Protein AF-A0A920VFG6-F1 (afdb_monomer)

Solvent-accessible surface area (backbone atoms only — not comparable to full-atom values): 13556 Å² total; per-residue (Å²): 110,71,62,55,60,52,51,52,52,57,52,61,67,69,71,67,73,89,78,95,76,90,78,91,80,93,70,88,71,82,84,72,83,71,68,63,104,59,61,69,66,57,55,52,52,52,52,49,52,50,52,50,50,54,50,50,50,58,49,50,58,58,52,56,63,59,68,74,58,79,94,65,82,80,72,64,61,53,64,65,51,49,52,51,49,45,44,43,62,76,61,32,44,76,44,50,70,65,48,46,95,96,38,61,64,23,56,49,51,48,51,49,52,55,50,48,52,53,52,52,51,48,46,45,43,66,48,55,45,28,71,79,37,70,61,51,47,55,72,75,37,46,63,70,47,41,17,54,49,36,30,49,51,48,53,47,28,53,51,47,41,53,48,50,52,50,52,46,45,49,63,74,71,65,53,52,87,88,69,71,56,73,88,77,70,52,66,67,61,55,52,52,53,50,54,53,43,49,51,29,53,49,50,43,49,51,40,10,53,40,34,56,76,66,49,79,57,43,68,45,54,32,64,66,18,34,57,58,11,55,62,75,76,112

Sequence (234 aa):
MIKLGFVLNKQILKLLPGQLTSGEVGVEFGSSRRYGPFPLWVGVFVLLGLALAIFHYAFYVRLSDWSQGKEDARFDRPWERLWGALLISLGQQKVLQRVKYGDYAGIGHATIFWGFLTFMLSYVIFIFVASVNSGFPEWLLPETGVMVYSRYLDVLAAVLAVVLVWAFVRRWVLTPRRLSYDLTRHSDALIIVLLIMGLMISTILTHAFWVAEGGHGPEADVWIGKALGGCSQI

Nearest PDB structures (foldseek):
  4ntj-assembly1_A  TM=3.963E-01  e=6.995E+00  Homo sapiens
  4onr-assembly1_A  TM=3.066E-01  e=4.947E+00  Borreliella burgdorferi

pLDDT: mean 76.91, std 18.81, range [30.23, 96.5]

Mean predicted aligned error: 12.24 Å

Structure (mmCIF, N/CA/C/O backbone):
data_AF-A0A920VFG6-F1
#
_entry.id   AF-A0A920VFG6-F1
#
loop_
_atom_site.group_PDB
_atom_site.id
_atom_site.type_symbol
_atom_site.label_atom_id
_atom_site.label_alt_id
_atom_site.label_comp_id
_atom_site.label_asym_id
_atom_site.label_entity_id
_atom_site.label_seq_id
_atom_site.pdbx_PDB_ins_code
_atom_site.Cartn_x
_atom_site.Cartn_y
_atom_site.Cartn_z
_atom_site.occupancy
_atom_site.B_iso_or_equiv
_atom_site.auth_seq_id
_atom_site.auth_comp_id
_atom_site.auth_asym_id
_atom_site.auth_atom_id
_atom_site.pdbx_PDB_model_num
ATOM 1 N N . MET A 1 1 ? 7.535 1.503 -14.656 1.00 39.28 1 MET A N 1
ATOM 2 C CA . MET A 1 1 ? 7.097 2.764 -15.304 1.00 39.28 1 MET A CA 1
ATOM 3 C C . MET A 1 1 ? 8.038 3.954 -15.043 1.00 39.28 1 MET A C 1
ATOM 5 O O . MET A 1 1 ? 8.517 4.527 -16.009 1.00 39.28 1 MET A O 1
ATOM 9 N N . ILE A 1 2 ? 8.400 4.296 -13.794 1.00 34.78 2 ILE A N 1
ATOM 10 C CA . ILE A 1 2 ? 9.365 5.395 -13.514 1.00 34.78 2 ILE A CA 1
ATOM 11 C C . ILE A 1 2 ? 10.827 4.985 -13.793 1.00 34.78 2 ILE A C 1
ATOM 13 O O . ILE A 1 2 ? 11.568 5.758 -14.393 1.00 34.78 2 ILE A O 1
ATOM 17 N N . LYS A 1 3 ? 11.211 3.725 -13.521 1.00 33.38 3 LYS A N 1
ATOM 18 C CA . LYS A 1 3 ? 12.480 3.154 -14.020 1.00 33.38 3 LYS A CA 1
ATOM 19 C C . LYS A 1 3 ? 12.573 3.166 -15.554 1.00 33.38 3 LYS A C 1
ATOM 21 O O . LYS A 1 3 ? 13.637 3.451 -16.076 1.00 33.38 3 LYS A O 1
ATOM 26 N N . LEU A 1 4 ? 11.466 2.949 -16.271 1.00 39.31 4 LEU A N 1
ATOM 27 C CA . LEU A 1 4 ? 11.441 2.949 -17.741 1.00 39.31 4 LEU A CA 1
ATOM 28 C C . LEU A 1 4 ? 11.729 4.345 -18.315 1.00 39.31 4 LEU A C 1
ATOM 30 O O . LEU A 1 4 ? 12.567 4.491 -19.199 1.00 39.31 4 LEU A O 1
ATOM 34 N N . GLY A 1 5 ? 11.116 5.386 -17.739 1.00 35.16 5 GLY A N 1
ATOM 35 C CA . GLY A 1 5 ? 11.409 6.776 -18.104 1.00 35.16 5 GLY A CA 1
ATOM 36 C C . GLY A 1 5 ? 12.841 7.212 -17.763 1.00 35.16 5 GLY A C 1
ATOM 37 O O . GLY A 1 5 ? 13.427 8.016 -18.482 1.00 35.16 5 GLY A O 1
ATOM 38 N N . PHE A 1 6 ? 13.434 6.659 -16.700 1.00 38.56 6 PHE A N 1
ATOM 39 C CA . PHE A 1 6 ? 14.792 7.006 -16.270 1.00 38.56 6 PHE A CA 1
ATOM 40 C C . PHE A 1 6 ? 15.890 6.234 -17.029 1.00 38.56 6 PHE A C 1
ATOM 42 O O . PHE A 1 6 ? 16.942 6.794 -17.342 1.00 38.56 6 PHE A O 1
ATOM 49 N N . VAL A 1 7 ? 15.637 4.969 -17.384 1.00 39.25 7 VAL A N 1
ATOM 50 C CA . VAL A 1 7 ? 16.537 4.132 -18.197 1.00 39.25 7 VAL A CA 1
ATOM 51 C C . VAL A 1 7 ? 16.642 4.668 -19.629 1.00 39.25 7 VAL A C 1
ATOM 53 O O . VAL A 1 7 ? 17.758 4.773 -20.142 1.00 39.25 7 VAL A O 1
ATOM 56 N N . LEU A 1 8 ? 15.530 5.120 -20.227 1.00 39.00 8 LEU A N 1
ATOM 57 C CA . LEU A 1 8 ? 15.554 5.793 -21.534 1.00 39.00 8 LEU A CA 1
ATOM 58 C C . LEU A 1 8 ? 16.426 7.061 -21.518 1.00 39.00 8 LEU A C 1
ATOM 60 O O . LEU A 1 8 ? 17.185 7.298 -22.453 1.00 39.00 8 LEU A O 1
ATOM 64 N N . ASN A 1 9 ? 16.391 7.842 -20.433 1.00 34.03 9 ASN A N 1
ATOM 65 C CA . ASN A 1 9 ? 17.195 9.062 -20.314 1.00 34.03 9 ASN A CA 1
ATOM 66 C C . ASN A 1 9 ? 18.711 8.763 -20.237 1.00 34.03 9 ASN A C 1
ATOM 68 O O . ASN A 1 9 ? 19.518 9.425 -20.890 1.00 34.03 9 ASN A O 1
ATOM 72 N N . LYS A 1 10 ? 19.117 7.707 -19.513 1.00 40.06 10 LYS A N 1
ATOM 73 C CA . LYS A 1 10 ? 20.531 7.280 -19.450 1.00 40.06 10 LYS A CA 1
ATOM 74 C C . LYS A 1 10 ? 21.059 6.716 -20.775 1.00 40.06 10 LYS A C 1
ATOM 76 O O . LYS A 1 10 ? 22.248 6.875 -21.050 1.00 40.06 10 LYS A O 1
ATOM 81 N N . GLN A 1 11 ? 20.222 6.062 -21.584 1.00 42.09 11 GLN A N 1
ATOM 82 C CA . GLN A 1 11 ? 20.623 5.589 -22.916 1.00 42.09 11 GLN A CA 1
ATOM 83 C C . GLN A 1 11 ? 20.783 6.748 -23.907 1.00 42.09 11 GLN A C 1
ATOM 85 O O . GLN A 1 11 ? 21.774 6.780 -24.630 1.00 42.09 11 GLN A O 1
ATOM 90 N N . ILE A 1 12 ? 19.889 7.741 -23.874 1.00 38.12 12 ILE A N 1
ATOM 91 C CA . ILE A 1 12 ? 19.972 8.935 -24.732 1.00 38.12 12 ILE A CA 1
ATOM 92 C C . ILE A 1 12 ? 21.243 9.752 -24.437 1.00 38.12 12 ILE A C 1
ATOM 94 O O . ILE A 1 12 ? 21.915 10.187 -25.368 1.00 38.12 12 ILE A O 1
ATOM 98 N N . LEU A 1 13 ? 21.640 9.894 -23.165 1.00 37.03 13 LEU A N 1
ATOM 99 C CA . LEU A 1 13 ? 22.869 10.616 -22.800 1.00 37.03 13 LEU A CA 1
ATOM 100 C C . LEU A 1 13 ? 24.170 9.869 -23.161 1.00 37.03 13 LEU A C 1
ATOM 102 O O . LEU A 1 13 ? 25.202 10.506 -23.349 1.00 37.03 13 LEU A O 1
A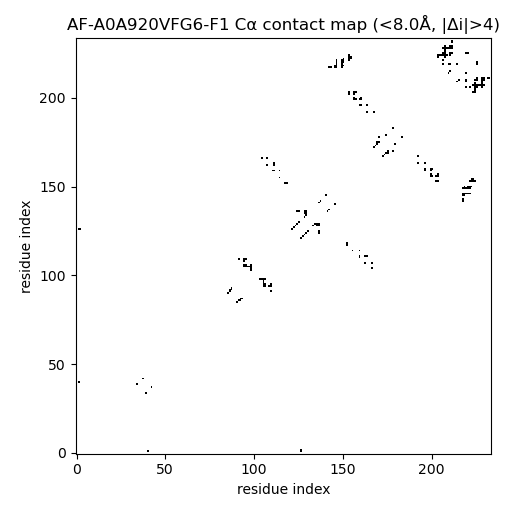TOM 106 N N . LYS A 1 14 ? 24.144 8.531 -23.259 1.00 40.16 14 LYS A N 1
ATOM 107 C CA . LYS A 1 14 ? 25.308 7.714 -23.661 1.00 40.16 14 LYS A CA 1
ATOM 108 C C . LYS A 1 14 ? 25.517 7.645 -25.178 1.00 40.16 14 LYS A C 1
ATOM 110 O O . LYS A 1 14 ? 26.605 7.274 -25.606 1.00 40.16 14 LYS A O 1
ATOM 115 N N . LEU A 1 15 ? 24.508 8.002 -25.974 1.00 41.03 15 LEU A N 1
ATOM 116 C CA . LEU A 1 15 ? 24.558 7.993 -27.443 1.00 41.03 15 LEU A CA 1
ATOM 117 C C . LEU A 1 15 ? 25.099 9.298 -28.050 1.00 41.03 15 LEU A C 1
ATOM 119 O O . LEU A 1 15 ? 25.090 9.453 -29.267 1.00 41.03 15 LEU A O 1
ATOM 123 N N . LEU A 1 16 ? 25.607 10.213 -27.220 1.00 44.53 16 LEU A N 1
ATOM 124 C CA . LEU A 1 16 ? 26.206 11.476 -27.653 1.00 44.53 16 LEU A CA 1
ATOM 125 C C . LEU A 1 16 ? 27.734 11.549 -27.413 1.00 44.53 16 LEU A C 1
ATOM 127 O O . LEU A 1 16 ? 28.204 12.497 -26.785 1.00 44.53 16 LEU A O 1
ATOM 131 N N . PRO A 1 17 ? 28.564 10.608 -27.915 1.00 35.88 17 PRO A N 1
ATOM 132 C CA . PRO A 1 17 ? 29.941 10.927 -28.259 1.00 35.88 17 PRO A CA 1
ATOM 133 C C . PRO A 1 17 ? 29.972 11.507 -29.682 1.00 35.88 17 PRO A C 1
ATOM 135 O O . PRO A 1 17 ? 29.407 10.947 -30.618 1.00 35.88 17 PRO A O 1
ATOM 138 N N . GLY A 1 18 ? 30.585 12.680 -29.820 1.00 46.34 18 GLY A N 1
ATOM 139 C CA . GLY A 1 18 ? 30.483 13.533 -31.000 1.00 46.34 18 GLY A CA 1
ATOM 140 C C . GLY A 1 18 ? 30.780 12.872 -32.348 1.00 46.34 18 GLY A C 1
ATOM 141 O O . GLY A 1 18 ? 31.780 12.182 -32.509 1.00 46.34 18 GLY A O 1
ATOM 142 N N . GLN A 1 19 ? 29.943 13.204 -33.331 1.00 30.23 19 GLN A N 1
ATOM 143 C CA . GLN A 1 19 ? 30.271 13.245 -34.756 1.00 30.23 19 GLN A CA 1
ATOM 144 C C . GLN A 1 19 ? 29.378 14.311 -35.412 1.00 30.23 19 GLN A C 1
ATOM 146 O O . GLN A 1 19 ? 28.246 14.042 -35.801 1.00 30.23 19 GLN A O 1
ATOM 151 N N . LEU A 1 20 ? 29.879 15.545 -35.508 1.00 45.00 20 LEU A N 1
ATOM 152 C CA . LEU A 1 20 ? 29.407 16.494 -36.514 1.00 45.00 20 LEU A CA 1
ATOM 153 C C . LEU A 1 20 ? 30.184 16.191 -37.795 1.00 45.00 20 LEU A C 1
ATOM 155 O O . LEU A 1 20 ? 31.319 16.637 -37.935 1.00 45.00 20 LEU A O 1
ATOM 159 N N . THR A 1 21 ? 29.585 15.448 -38.723 1.00 32.47 21 THR A N 1
ATOM 160 C CA . THR A 1 21 ? 29.968 15.534 -40.135 1.00 32.47 21 THR A CA 1
ATOM 161 C C . THR A 1 21 ? 28.712 15.650 -40.989 1.00 32.47 21 THR A C 1
ATOM 163 O O . THR A 1 21 ? 27.730 14.931 -40.830 1.00 32.47 21 THR A O 1
ATOM 166 N N . SER A 1 22 ? 28.734 16.677 -41.824 1.00 40.56 22 SER A N 1
ATOM 167 C CA . SER A 1 22 ? 27.732 17.083 -42.797 1.00 40.56 22 SER A CA 1
ATOM 168 C C . SER A 1 22 ? 27.669 16.109 -43.978 1.00 40.56 22 SER A C 1
ATOM 170 O O . SER A 1 22 ? 28.702 15.875 -44.601 1.00 40.56 22 SER A O 1
ATOM 172 N N . GLY A 1 23 ? 26.473 15.628 -44.337 1.00 32.12 23 GLY A N 1
ATOM 173 C CA . GLY A 1 23 ? 26.231 14.942 -45.613 1.00 32.12 23 GLY A CA 1
ATOM 174 C C . GLY A 1 23 ? 25.164 13.847 -45.547 1.00 32.12 23 GLY A C 1
ATOM 175 O O . GLY A 1 23 ? 25.455 12.737 -45.133 1.00 32.12 23 GLY A O 1
ATOM 176 N N . GLU A 1 24 ? 23.941 14.210 -45.943 1.00 41.66 24 GLU A N 1
ATOM 177 C CA . GLU A 1 24 ? 22.894 13.391 -46.585 1.00 41.66 24 GLU A CA 1
ATOM 178 C C . GLU A 1 24 ? 22.828 11.876 -46.293 1.00 41.66 24 GLU A C 1
ATOM 180 O O . GLU A 1 24 ? 23.593 11.118 -46.865 1.00 41.66 24 GLU A O 1
ATOM 185 N N . VAL A 1 25 ? 21.804 11.430 -45.547 1.00 34.16 25 VAL A N 1
ATOM 186 C CA . VAL A 1 25 ? 20.803 10.431 -45.995 1.00 34.16 25 VAL A CA 1
ATOM 187 C C . VAL A 1 25 ? 19.553 10.619 -45.131 1.00 34.16 25 VAL A C 1
ATOM 189 O O . VAL A 1 25 ? 19.578 10.430 -43.915 1.00 34.16 25 VAL A O 1
ATOM 192 N N . GLY A 1 26 ? 18.447 11.003 -45.766 1.00 40.06 26 GLY A N 1
ATOM 193 C CA . GLY A 1 26 ? 17.131 11.012 -45.146 1.00 40.06 26 GLY A CA 1
ATOM 194 C C . GLY A 1 26 ? 16.657 9.591 -44.855 1.00 40.06 26 GLY A C 1
ATOM 195 O O . GLY A 1 26 ? 16.446 8.800 -45.769 1.00 40.06 26 GLY A O 1
ATOM 196 N N . VAL A 1 27 ? 16.446 9.298 -43.576 1.00 34.59 27 VAL A N 1
ATOM 197 C CA . VAL A 1 27 ? 15.529 8.254 -43.121 1.00 34.59 27 VAL A CA 1
ATOM 198 C C . VAL A 1 27 ? 14.567 8.939 -42.163 1.00 34.59 27 VAL A C 1
ATOM 200 O O . VAL A 1 27 ? 14.963 9.404 -41.093 1.00 34.59 27 VAL A O 1
ATOM 203 N N . GLU A 1 28 ? 13.311 9.061 -42.590 1.00 40.16 28 GLU A N 1
ATOM 204 C CA . GLU A 1 28 ? 12.198 9.499 -41.756 1.00 40.16 28 GLU A CA 1
ATOM 205 C C . GLU A 1 28 ? 12.101 8.608 -40.511 1.00 40.16 28 GLU A C 1
ATOM 207 O O . GLU A 1 28 ? 11.523 7.523 -40.536 1.00 40.16 28 GLU A O 1
ATOM 212 N N . PHE A 1 29 ? 12.609 9.088 -39.380 1.00 36.44 29 PHE A N 1
ATOM 213 C CA . PHE A 1 29 ? 12.092 8.654 -38.093 1.00 36.44 29 PHE A CA 1
ATOM 214 C C . PHE A 1 29 ? 10.869 9.510 -37.805 1.00 36.44 29 PHE A C 1
ATOM 216 O O . PHE A 1 29 ? 10.996 10.654 -37.369 1.00 36.44 29 PHE A O 1
ATOM 223 N N . GLY A 1 30 ? 9.688 8.955 -38.089 1.00 33.31 30 GLY A N 1
ATOM 224 C CA . GLY A 1 30 ? 8.398 9.516 -37.703 1.00 33.31 30 GLY A CA 1
ATOM 225 C C . GLY A 1 30 ? 8.412 9.929 -36.231 1.00 33.31 30 GLY A C 1
ATOM 226 O O . GLY A 1 30 ? 8.218 9.124 -35.321 1.00 33.31 30 GLY A O 1
ATOM 227 N N . SER A 1 31 ? 8.653 11.215 -36.004 1.00 45.75 31 SER A N 1
ATOM 228 C CA . SER A 1 31 ? 8.773 11.878 -34.708 1.00 45.75 31 SER A CA 1
ATOM 229 C C . SER A 1 31 ? 7.397 12.255 -34.158 1.00 45.75 31 SER A C 1
ATOM 231 O O . SER A 1 31 ? 7.172 13.354 -33.652 1.00 45.75 31 SER A O 1
ATOM 233 N N . SER A 1 32 ? 6.433 11.340 -34.261 1.00 45.41 32 SER A N 1
ATOM 234 C CA . SER A 1 32 ? 5.036 11.597 -33.907 1.00 45.41 32 SER A CA 1
ATOM 235 C C . SER A 1 32 ? 4.505 10.727 -32.771 1.00 45.41 32 SER A C 1
ATOM 237 O O . SER A 1 32 ? 3.295 1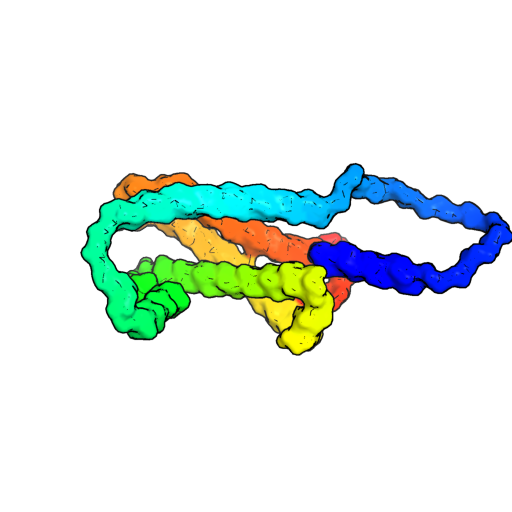0.6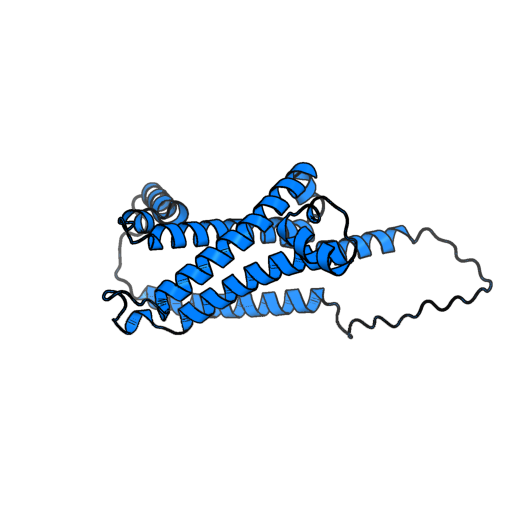14 -32.604 1.00 45.41 32 SER A O 1
ATOM 239 N N . ARG A 1 33 ? 5.365 10.242 -31.863 1.00 49.56 33 ARG A N 1
ATOM 240 C CA . ARG A 1 33 ? 4.924 10.067 -30.467 1.00 49.56 33 ARG A CA 1
ATOM 241 C C . ARG A 1 33 ? 5.026 11.411 -29.750 1.00 49.56 33 ARG A C 1
ATOM 243 O O . ARG A 1 33 ? 5.907 11.641 -28.926 1.00 49.56 33 ARG A O 1
ATOM 250 N N . ARG A 1 34 ? 4.106 12.321 -30.096 1.00 46.84 34 ARG A N 1
ATOM 251 C CA . ARG A 1 34 ? 3.820 13.503 -29.279 1.00 46.84 34 ARG A CA 1
ATOM 252 C C . ARG A 1 34 ? 3.215 13.014 -27.963 1.00 46.84 34 ARG A C 1
ATOM 254 O O . ARG A 1 34 ? 2.000 12.935 -27.818 1.00 46.84 34 ARG A O 1
ATOM 261 N N . TYR A 1 35 ? 4.064 12.691 -26.990 1.00 55.31 35 TYR A N 1
ATOM 262 C CA . TYR A 1 35 ? 3.700 12.961 -25.603 1.00 55.31 35 TYR A CA 1
ATOM 263 C C . TYR A 1 35 ? 3.277 14.441 -25.571 1.00 55.31 35 TYR A C 1
ATOM 265 O O . TYR A 1 35 ? 3.894 15.254 -26.261 1.00 55.31 35 TYR A O 1
ATOM 273 N N . GLY A 1 36 ? 2.166 14.779 -24.912 1.00 60.59 36 GLY A N 1
ATOM 274 C CA . GLY A 1 36 ? 1.647 16.152 -24.884 1.00 60.59 36 GLY A CA 1
ATOM 275 C C . GLY A 1 36 ? 2.695 17.183 -24.421 1.00 60.59 36 GLY A C 1
ATOM 276 O O . GLY A 1 36 ? 3.818 16.818 -24.080 1.00 60.59 36 GLY A O 1
ATOM 277 N N . PRO A 1 37 ? 2.352 18.480 -24.341 1.00 71.25 37 PRO A N 1
ATOM 278 C CA . PRO A 1 37 ? 3.319 19.533 -23.995 1.00 71.25 37 PRO A CA 1
ATOM 279 C C . PRO A 1 37 ? 4.038 19.318 -22.648 1.00 71.25 37 PRO A C 1
ATOM 281 O O . PRO A 1 37 ? 5.056 19.954 -22.394 1.00 71.25 37 PRO A O 1
ATOM 284 N N . PHE A 1 38 ? 3.540 18.411 -21.800 1.00 72.06 38 PHE A N 1
ATOM 285 C CA . PHE A 1 38 ? 4.124 18.068 -20.511 1.00 72.06 38 PHE A CA 1
ATOM 286 C C . PHE A 1 38 ? 4.563 16.597 -20.450 1.00 72.06 38 PHE A C 1
ATOM 288 O O . PHE A 1 38 ? 3.778 15.704 -20.783 1.00 72.06 38 PHE A O 1
ATOM 295 N N . PRO A 1 39 ? 5.782 16.313 -19.955 1.00 81.88 39 PRO A N 1
ATOM 296 C CA . PRO A 1 39 ? 6.203 14.951 -19.658 1.00 81.88 39 PRO A CA 1
ATOM 297 C C . PRO A 1 39 ? 5.300 14.287 -18.606 1.00 81.88 39 PRO A C 1
ATOM 299 O O . PRO A 1 39 ? 4.973 14.896 -17.588 1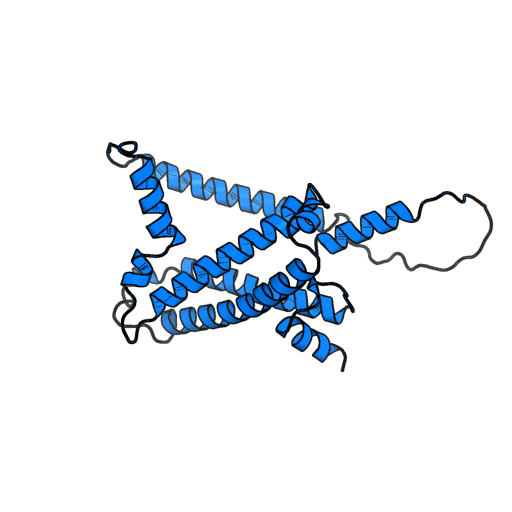.00 81.88 39 PRO A O 1
ATOM 302 N N . LEU A 1 40 ? 4.958 13.007 -18.795 1.00 78.38 40 LEU A N 1
ATOM 303 C CA . LEU A 1 40 ? 4.081 12.247 -17.885 1.00 78.38 40 LEU A CA 1
ATOM 304 C C . LEU A 1 40 ? 4.543 12.270 -16.418 1.00 78.38 40 LEU A C 1
ATOM 306 O O . LEU A 1 40 ? 3.717 12.322 -15.510 1.00 78.38 40 LEU A O 1
ATOM 310 N N . TRP A 1 41 ? 5.857 12.267 -16.176 1.00 77.56 41 TRP A N 1
ATOM 311 C CA . TRP A 1 41 ? 6.414 12.310 -14.823 1.00 77.56 41 TRP A CA 1
ATOM 312 C C . TRP A 1 41 ? 6.052 13.605 -14.082 1.00 77.56 41 TRP A C 1
ATOM 314 O O . TRP A 1 41 ? 5.767 13.552 -12.889 1.00 77.56 41 TRP A O 1
ATOM 324 N N . VAL A 1 42 ? 5.972 14.743 -14.785 1.00 83.69 42 VAL A N 1
ATOM 325 C CA . VAL A 1 42 ? 5.548 16.026 -14.198 1.00 83.69 42 VAL A CA 1
ATOM 326 C C . VAL A 1 42 ? 4.110 15.916 -13.700 1.00 83.69 42 VAL A C 1
ATOM 328 O O . VAL A 1 42 ? 3.828 16.270 -12.558 1.00 83.69 42 VAL A O 1
ATOM 331 N N . GLY A 1 43 ? 3.217 15.350 -14.518 1.00 86.88 43 GLY A N 1
ATOM 332 C CA . GLY A 1 43 ? 1.824 15.118 -14.131 1.00 86.88 43 GLY A CA 1
ATOM 333 C C . GLY A 1 43 ? 1.698 14.237 -12.885 1.00 86.88 43 GLY A C 1
ATOM 334 O O . GLY A 1 43 ? 0.938 14.569 -11.977 1.00 86.88 43 GLY A O 1
ATOM 335 N N . VAL A 1 44 ? 2.489 13.162 -12.796 1.00 84.81 44 VAL A N 1
ATOM 336 C CA . VAL A 1 44 ? 2.500 12.257 -11.632 1.00 84.81 44 VAL A CA 1
ATOM 337 C C . VAL A 1 44 ? 2.908 12.989 -10.353 1.00 84.81 44 VAL A C 1
ATOM 339 O O . VAL A 1 44 ? 2.214 12.868 -9.344 1.00 84.81 44 VAL A O 1
ATOM 342 N N . PHE A 1 45 ? 3.993 13.768 -10.373 1.00 85.81 45 PHE A N 1
ATOM 343 C CA . PHE A 1 45 ? 4.448 14.480 -9.173 1.00 85.81 45 PHE A CA 1
ATOM 344 C C . PHE A 1 45 ? 3.516 15.626 -8.771 1.00 85.81 45 PHE A C 1
ATOM 346 O O . PHE A 1 45 ? 3.305 15.833 -7.577 1.00 85.81 45 PHE A O 1
ATOM 353 N N . VAL A 1 46 ? 2.913 16.329 -9.734 1.00 91.25 46 VAL A N 1
ATOM 354 C CA . VAL A 1 46 ? 1.909 17.368 -9.450 1.00 91.25 46 VAL A CA 1
ATOM 355 C C . VAL A 1 46 ? 0.671 16.758 -8.792 1.00 91.25 46 VAL A C 1
ATOM 357 O O . VAL A 1 46 ? 0.233 17.241 -7.748 1.00 91.25 46 VAL A O 1
ATOM 360 N N . LEU A 1 47 ? 0.136 15.668 -9.351 1.00 90.62 47 LEU A N 1
ATOM 361 C CA . LEU A 1 47 ? -1.018 14.968 -8.778 1.00 90.62 47 LEU A CA 1
ATOM 362 C C . LEU A 1 47 ? -0.705 14.389 -7.397 1.00 90.62 47 LEU A C 1
ATOM 364 O O . LEU A 1 47 ? -1.528 14.504 -6.490 1.00 90.62 47 LEU A O 1
ATOM 368 N N . LEU A 1 48 ? 0.487 13.815 -7.215 1.00 89.50 48 LEU A N 1
ATOM 369 C CA . LEU A 1 48 ? 0.944 13.336 -5.914 1.00 89.50 48 LEU A CA 1
ATOM 370 C C . LEU A 1 48 ? 1.026 14.482 -4.898 1.00 89.50 48 LEU A C 1
ATOM 372 O O . LEU A 1 48 ? 0.525 14.339 -3.786 1.00 89.50 48 LEU A O 1
ATOM 376 N N . GLY A 1 49 ? 1.622 15.615 -5.275 1.00 93.19 49 GLY A N 1
ATOM 377 C CA . GLY A 1 49 ? 1.721 16.795 -4.417 1.00 93.19 49 GLY A CA 1
ATOM 378 C C . GLY A 1 49 ? 0.348 17.320 -4.000 1.00 93.19 49 GLY A C 1
ATOM 379 O O . GLY A 1 49 ? 0.125 17.581 -2.819 1.00 93.19 49 GLY A O 1
ATOM 380 N N . LEU A 1 50 ? -0.599 17.390 -4.940 1.00 95.69 50 LEU A N 1
ATOM 381 C CA . LEU A 1 50 ? -1.980 17.780 -4.659 1.00 95.69 50 LEU A CA 1
ATOM 382 C C . LEU A 1 50 ? -2.675 16.787 -3.717 1.00 95.69 50 LEU A C 1
ATOM 384 O O . LEU A 1 50 ? -3.286 17.200 -2.732 1.00 95.69 50 LEU A O 1
ATOM 388 N N . ALA A 1 51 ? -2.557 15.483 -3.981 1.00 92.25 51 ALA A N 1
ATOM 389 C CA . ALA A 1 51 ? -3.141 14.444 -3.137 1.00 92.25 51 ALA A CA 1
ATOM 390 C C . ALA A 1 51 ? -2.570 14.487 -1.710 1.00 92.25 51 ALA A C 1
ATOM 392 O O . ALA A 1 51 ? -3.325 14.409 -0.740 1.00 92.25 51 ALA A O 1
ATOM 393 N N . LEU A 1 52 ? -1.253 14.677 -1.574 1.00 93.50 52 LEU A N 1
ATOM 394 C CA . LEU A 1 52 ? -0.596 14.843 -0.281 1.00 93.50 52 LEU A CA 1
ATOM 395 C C . LEU A 1 52 ? -1.054 16.120 0.423 1.00 93.50 52 LEU A C 1
ATOM 397 O O . LEU A 1 52 ? -1.309 16.061 1.621 1.00 93.50 52 LEU A O 1
ATOM 401 N N . ALA A 1 53 ? -1.202 17.243 -0.281 1.00 95.19 53 ALA A N 1
ATOM 402 C CA . ALA A 1 53 ? -1.684 18.491 0.308 1.00 95.19 53 ALA A CA 1
ATOM 403 C C . ALA A 1 53 ? -3.118 18.352 0.846 1.00 95.19 53 ALA A C 1
ATOM 405 O O . ALA A 1 53 ? -3.386 18.730 1.987 1.00 95.19 53 ALA A O 1
ATOM 406 N N . ILE A 1 54 ? -4.018 17.741 0.067 1.00 94.56 54 ILE A N 1
ATOM 407 C CA . ILE A 1 54 ? -5.400 17.461 0.489 1.00 94.56 54 ILE A CA 1
ATOM 408 C C . ILE A 1 54 ? -5.409 16.523 1.701 1.00 94.56 54 ILE A C 1
ATOM 410 O O . ILE A 1 54 ? -6.101 16.794 2.683 1.00 94.56 54 ILE A O 1
ATOM 414 N N . PHE A 1 55 ? -4.617 15.446 1.663 1.00 92.12 55 PHE A N 1
ATOM 415 C CA . PHE A 1 55 ? -4.479 14.519 2.786 1.00 92.12 55 PHE A CA 1
ATOM 416 C C . PHE A 1 55 ? -3.979 15.230 4.051 1.00 92.12 55 PHE A C 1
ATOM 418 O O . PHE A 1 55 ? -4.575 15.064 5.113 1.00 92.12 55 PHE A O 1
ATOM 425 N N . HIS A 1 56 ? -2.933 16.056 3.942 1.00 93.50 56 HIS A N 1
ATOM 426 C CA . HIS A 1 56 ? -2.385 16.810 5.072 1.00 93.50 56 HIS A CA 1
ATOM 427 C C . HIS A 1 56 ? -3.401 17.797 5.641 1.00 93.50 56 HIS A C 1
ATOM 429 O O . HIS A 1 56 ? -3.534 17.885 6.859 1.00 93.50 56 HIS A O 1
ATOM 435 N N . TYR A 1 57 ? -4.147 18.500 4.788 1.00 94.19 57 TYR A N 1
ATOM 436 C CA . TYR A 1 57 ? -5.203 19.406 5.229 1.00 94.19 57 TYR A CA 1
ATOM 437 C C . TYR A 1 57 ? -6.310 18.660 5.988 1.00 94.19 57 TYR A C 1
ATOM 439 O O . TYR A 1 57 ? -6.636 19.023 7.118 1.00 94.19 57 TYR A O 1
ATOM 447 N N . ALA A 1 58 ? -6.840 17.573 5.417 1.00 90.50 58 ALA A N 1
ATOM 448 C CA . ALA A 1 58 ? -7.875 16.763 6.061 1.00 90.50 58 ALA A CA 1
ATOM 449 C C . ALA A 1 58 ? -7.391 16.156 7.391 1.00 90.50 58 ALA A C 1
ATOM 451 O O . ALA A 1 58 ? -8.134 16.119 8.376 1.00 90.50 58 ALA A O 1
ATOM 452 N N . PHE A 1 59 ? -6.133 15.714 7.435 1.00 89.06 59 PHE A N 1
ATOM 453 C CA . PHE A 1 59 ? -5.496 15.202 8.642 1.00 89.06 59 PHE A CA 1
ATOM 454 C C . PHE A 1 59 ? -5.325 16.291 9.708 1.00 89.06 59 PHE A C 1
ATOM 456 O O . PHE A 1 59 ? -5.661 16.058 10.867 1.00 89.06 59 PHE A O 1
ATOM 463 N N . TYR A 1 60 ? -4.871 17.487 9.324 1.00 90.56 60 TYR A N 1
ATOM 464 C CA . TYR A 1 60 ? -4.708 18.625 10.229 1.00 90.56 60 TYR A CA 1
ATOM 465 C C . TYR A 1 60 ? -6.035 19.042 10.871 1.00 90.56 60 TYR A C 1
ATOM 467 O O . TYR A 1 60 ? -6.100 19.178 12.092 1.00 90.56 60 TYR A O 1
ATOM 475 N N . VAL A 1 61 ? -7.105 19.167 10.076 1.00 87.94 61 VAL A N 1
ATOM 476 C CA . VAL A 1 61 ? -8.448 19.483 10.593 1.00 87.94 61 VAL A CA 1
ATOM 477 C C . VAL A 1 61 ? -8.878 18.435 11.621 1.00 87.94 61 VAL A C 1
ATOM 479 O O . VAL A 1 61 ? -9.260 18.788 12.735 1.00 87.94 61 VAL A O 1
ATOM 482 N N . ARG A 1 62 ? -8.712 17.142 11.318 1.00 86.12 62 ARG A N 1
ATOM 483 C CA . ARG A 1 62 ? -9.079 16.073 12.258 1.00 86.12 62 ARG A CA 1
ATOM 484 C C . ARG A 1 62 ? -8.227 16.066 13.530 1.00 86.12 62 ARG A C 1
ATOM 486 O O . ARG A 1 62 ? -8.747 15.770 14.603 1.00 86.12 62 ARG A O 1
ATOM 493 N N . LEU A 1 63 ? -6.931 16.358 13.428 1.00 84.75 63 LEU A N 1
ATOM 494 C CA . LEU A 1 63 ? -6.057 16.478 14.596 1.00 84.75 63 LEU A CA 1
ATOM 495 C C . LEU A 1 63 ? -6.430 17.678 15.468 1.00 84.75 63 LEU A C 1
ATOM 497 O O . LEU A 1 63 ? -6.316 17.593 16.690 1.00 84.75 63 LEU A O 1
ATOM 501 N N . SER A 1 64 ? -6.886 18.775 14.862 1.00 80.06 64 SER A N 1
ATOM 502 C CA . SER A 1 64 ? -7.320 19.955 15.609 1.00 80.06 64 SER A CA 1
ATOM 503 C C . SER A 1 64 ? -8.512 19.640 16.521 1.00 80.06 64 SER A C 1
ATOM 505 O O . SER A 1 64 ? -8.511 20.055 17.679 1.00 80.06 64 SER A O 1
ATOM 507 N N . ASP A 1 65 ? -9.434 18.774 16.089 1.00 77.69 65 ASP A N 1
ATOM 508 C CA . ASP A 1 65 ? -10.552 18.301 16.919 1.00 77.69 65 ASP A CA 1
ATOM 509 C C . ASP A 1 65 ? -10.074 17.509 18.150 1.00 77.69 65 ASP A C 1
ATOM 511 O O . ASP A 1 65 ? -10.690 17.543 19.215 1.00 77.69 65 ASP A O 1
ATOM 515 N N . TRP A 1 66 ? -8.941 16.809 18.044 1.00 68.94 66 TRP A N 1
ATOM 516 C CA . TRP A 1 66 ? -8.393 15.988 19.134 1.00 68.94 66 TRP A CA 1
ATOM 517 C C . TRP A 1 66 ? -7.727 16.814 20.238 1.00 68.94 66 TRP A C 1
ATOM 519 O O . TRP A 1 66 ? -7.474 16.299 21.332 1.00 68.94 66 TRP A O 1
ATOM 529 N N . SER A 1 67 ? -7.474 18.099 19.987 1.00 66.50 67 SER A N 1
ATOM 530 C CA . SER A 1 67 ? -6.976 19.028 21.008 1.00 66.50 67 SER A CA 1
ATOM 531 C C . SER A 1 67 ? -8.004 19.327 22.111 1.00 66.50 67 SER A C 1
ATOM 533 O O . SER A 1 67 ? -7.631 19.840 23.159 1.00 66.50 67 SER A O 1
ATOM 535 N N . GLN A 1 68 ? -9.268 18.926 21.925 1.00 73.12 68 GLN A N 1
ATOM 536 C CA . GLN A 1 68 ? -10.353 19.077 22.904 1.00 73.12 68 GLN A CA 1
ATOM 537 C C . GLN A 1 68 ? -10.386 17.967 23.975 1.00 73.12 68 GLN A C 1
ATOM 539 O O . GLN A 1 68 ? -11.230 17.983 24.873 1.00 73.12 68 GLN A O 1
ATOM 544 N N . GLY A 1 69 ? -9.504 16.965 23.880 1.00 70.69 69 GLY A N 1
ATOM 545 C CA . GLY A 1 69 ? -9.406 15.888 24.867 1.00 70.69 69 GLY A CA 1
ATOM 546 C C . GLY A 1 69 ? -8.855 16.371 26.213 1.00 70.69 69 GLY A C 1
ATOM 547 O O . GLY A 1 69 ? -8.002 17.252 26.257 1.00 70.69 69 GLY A O 1
ATOM 548 N N . LYS A 1 70 ? -9.311 15.756 27.313 1.00 71.31 70 LYS A N 1
ATOM 549 C CA . LYS A 1 70 ? -8.844 16.061 28.677 1.00 71.31 70 LYS A CA 1
ATOM 550 C C . LYS A 1 70 ? -7.322 15.926 28.804 1.00 71.31 70 LYS A C 1
ATOM 552 O O . LYS A 1 70 ? -6.699 15.105 28.122 1.00 71.31 70 LYS A O 1
ATOM 557 N N . GLU A 1 71 ? -6.748 16.722 29.703 1.00 71.56 71 GLU A N 1
ATOM 558 C CA . GLU A 1 71 ? -5.354 16.578 30.109 1.00 71.56 71 GLU A CA 1
ATOM 559 C C . GLU A 1 71 ? -5.152 15.185 30.708 1.00 71.56 71 GLU A C 1
ATOM 561 O O . GLU A 1 71 ? -5.857 14.767 31.623 1.00 71.56 71 GLU A O 1
ATOM 566 N N . ASP A 1 72 ? -4.218 14.448 30.125 1.00 72.56 72 ASP A N 1
ATOM 567 C CA . ASP A 1 72 ? -3.841 13.105 30.538 1.00 72.56 72 ASP A CA 1
ATOM 568 C C . ASP A 1 72 ? -2.311 13.050 30.520 1.00 72.56 72 ASP A C 1
ATOM 570 O O . ASP A 1 72 ? -1.675 13.763 29.730 1.00 72.56 72 ASP A O 1
ATOM 574 N N . ALA A 1 73 ? -1.696 12.233 31.371 1.00 74.38 73 ALA A N 1
ATOM 575 C CA . ALA A 1 73 ? -0.239 12.124 31.452 1.00 74.38 73 ALA A CA 1
ATOM 576 C C . ALA A 1 73 ? 0.299 11.364 30.222 1.00 74.38 73 ALA A C 1
ATOM 578 O O . ALA A 1 73 ? 0.600 10.171 30.260 1.00 74.38 73 ALA A O 1
ATOM 579 N N . ARG A 1 74 ? 0.370 12.045 29.070 1.00 68.75 74 ARG A N 1
ATOM 580 C CA . ARG A 1 74 ? 0.661 11.450 27.748 1.00 68.75 74 ARG A CA 1
ATOM 581 C C . ARG A 1 74 ? 2.091 10.929 27.604 1.00 68.75 74 ARG A C 1
ATOM 583 O O . ARG A 1 74 ? 2.317 10.014 26.818 1.00 68.75 74 ARG A O 1
ATOM 590 N N . PHE A 1 75 ? 3.024 11.490 28.367 1.00 79.19 75 PHE A N 1
ATOM 591 C CA . PHE A 1 75 ? 4.450 11.167 28.299 1.00 79.19 75 PHE A CA 1
ATOM 592 C C . PHE A 1 75 ? 4.945 10.312 29.465 1.00 79.19 75 PHE A C 1
ATOM 594 O O . PHE A 1 75 ? 6.148 10.094 29.576 1.00 79.19 75 PHE A O 1
ATOM 601 N N . ASP A 1 76 ? 4.050 9.800 30.312 1.00 82.00 76 ASP A N 1
ATOM 602 C CA . ASP A 1 76 ? 4.459 8.827 31.319 1.00 82.00 76 ASP A CA 1
ATOM 603 C C . ASP A 1 76 ? 4.765 7.477 30.643 1.00 82.00 76 ASP A C 1
ATOM 605 O O . ASP A 1 76 ? 3.980 6.992 29.820 1.00 82.00 76 ASP A O 1
ATOM 609 N N . ARG A 1 77 ? 5.935 6.907 30.949 1.00 85.12 77 ARG A N 1
ATOM 610 C CA . ARG A 1 77 ? 6.492 5.662 30.375 1.00 85.12 77 ARG A CA 1
ATOM 611 C C . ARG A 1 77 ? 6.447 5.594 28.839 1.00 85.12 77 ARG A C 1
ATOM 613 O O . ARG A 1 77 ? 5.833 4.688 28.261 1.00 85.12 77 ARG A O 1
ATOM 620 N N . PRO A 1 78 ? 7.131 6.516 28.141 1.00 88.12 78 PRO A N 1
ATOM 621 C CA . PRO A 1 78 ? 7.011 6.654 26.692 1.00 88.12 78 PRO A CA 1
ATOM 622 C C . PRO A 1 78 ? 7.434 5.381 25.948 1.00 88.12 78 PRO A C 1
ATOM 624 O O . PRO A 1 78 ? 6.812 5.019 24.953 1.00 88.12 78 PRO A O 1
ATOM 627 N N . TRP A 1 79 ? 8.441 4.665 26.458 1.00 90.12 79 TRP A N 1
ATOM 628 C CA . TRP A 1 79 ? 8.940 3.441 25.833 1.00 90.12 79 TRP A CA 1
ATOM 629 C C . TRP A 1 79 ? 7.951 2.273 25.927 1.00 90.12 79 TRP A C 1
ATOM 631 O O . TRP A 1 79 ? 7.667 1.625 24.921 1.00 90.12 79 TRP A O 1
ATOM 641 N N . GLU A 1 80 ? 7.360 2.043 27.104 1.00 88.31 80 GLU A N 1
ATOM 642 C CA . GLU A 1 80 ? 6.343 0.999 27.303 1.00 88.31 80 GLU A CA 1
ATOM 643 C C . GLU A 1 80 ? 5.114 1.254 26.420 1.00 88.31 80 GLU A C 1
ATOM 645 O O . GLU A 1 80 ? 4.580 0.334 25.796 1.00 88.31 80 GLU A O 1
ATOM 650 N N . ARG A 1 81 ? 4.697 2.521 26.306 1.00 85.94 81 ARG A N 1
ATOM 651 C CA . ARG A 1 81 ? 3.554 2.926 25.476 1.00 85.94 81 ARG A CA 1
ATOM 652 C C . ARG A 1 81 ? 3.848 2.822 23.990 1.00 85.94 81 ARG A C 1
ATOM 654 O O . ARG A 1 81 ? 2.982 2.358 23.252 1.00 85.94 81 ARG A O 1
ATOM 661 N N . LEU A 1 82 ? 5.043 3.218 23.551 1.00 88.75 82 LEU A N 1
ATOM 662 C CA . LEU A 1 82 ? 5.463 3.066 22.160 1.00 88.75 82 LEU A CA 1
ATOM 663 C C . LEU A 1 82 ? 5.486 1.589 21.772 1.00 88.75 82 LEU A C 1
ATOM 665 O O . LEU A 1 82 ? 4.894 1.218 20.761 1.00 88.75 82 LEU A O 1
ATOM 669 N N . TRP A 1 83 ? 6.102 0.737 22.594 1.00 89.38 83 TRP A N 1
ATOM 670 C CA . TRP A 1 83 ? 6.151 -0.698 22.328 1.00 89.38 83 TRP A CA 1
ATOM 671 C C . TRP A 1 83 ? 4.752 -1.320 22.321 1.00 89.38 83 TRP A C 1
ATOM 673 O O . TRP A 1 83 ? 4.405 -2.056 21.398 1.00 89.38 83 TRP A O 1
ATOM 683 N N . GLY A 1 84 ? 3.902 -0.955 23.285 1.00 87.06 84 GLY A N 1
ATOM 684 C CA . GLY A 1 84 ? 2.499 -1.364 23.308 1.00 87.06 84 GLY A CA 1
ATOM 685 C C . GLY A 1 84 ? 1.733 -0.917 22.058 1.00 87.06 84 GLY A C 1
ATOM 686 O O . GLY A 1 84 ? 1.021 -1.718 21.453 1.00 87.06 84 GLY A O 1
ATOM 687 N N . ALA A 1 85 ? 1.915 0.329 21.618 1.00 86.75 85 ALA A N 1
ATOM 688 C CA . ALA A 1 85 ? 1.282 0.861 20.414 1.00 86.75 85 ALA A CA 1
ATOM 689 C C . ALA A 1 85 ? 1.769 0.153 19.143 1.00 86.75 85 ALA A C 1
ATOM 691 O O . ALA A 1 85 ? 0.948 -0.175 18.284 1.00 86.75 85 ALA A O 1
ATOM 692 N N . LEU A 1 86 ? 3.071 -0.129 19.033 1.00 88.75 86 LEU A N 1
ATOM 693 C CA . LEU A 1 86 ? 3.651 -0.884 17.923 1.00 88.75 86 LEU A CA 1
ATOM 694 C C . LEU A 1 86 ? 3.123 -2.319 17.890 1.00 88.75 86 LEU A C 1
ATOM 696 O O . LEU A 1 86 ? 2.699 -2.781 16.836 1.00 88.75 86 LEU A O 1
ATOM 700 N N . LEU A 1 87 ? 3.070 -3.013 19.027 1.00 86.00 87 LEU A N 1
ATOM 701 C CA . LEU A 1 87 ? 2.518 -4.369 19.102 1.00 86.00 87 LEU A CA 1
ATOM 702 C C . LEU A 1 87 ? 1.023 -4.409 18.762 1.00 86.00 87 LEU A C 1
ATOM 704 O O . LEU A 1 87 ? 0.573 -5.309 18.053 1.00 86.00 87 LEU A O 1
ATOM 708 N N . ILE A 1 88 ? 0.245 -3.425 19.217 1.00 87.19 88 ILE A N 1
ATOM 709 C CA . ILE A 1 88 ? -1.183 -3.330 18.892 1.00 87.19 88 ILE A CA 1
ATOM 710 C C . ILE A 1 88 ? -1.384 -3.015 17.405 1.00 87.19 88 ILE A C 1
ATOM 712 O O . ILE A 1 88 ? -2.245 -3.630 16.773 1.00 87.19 88 ILE A O 1
ATOM 716 N N . SER A 1 89 ? -0.599 -2.083 16.858 1.00 85.94 89 SER A N 1
ATOM 717 C CA . SER A 1 89 ? -0.766 -1.568 15.494 1.00 85.94 89 SER A CA 1
ATOM 718 C C . SER A 1 89 ? -0.111 -2.471 14.455 1.00 85.94 89 SER A C 1
ATOM 720 O O . SER A 1 89 ? -0.799 -2.981 13.581 1.00 85.94 89 SER A O 1
ATOM 722 N N . LEU A 1 90 ? 1.195 -2.730 14.546 1.00 89.62 90 LEU A N 1
ATOM 723 C CA . LEU A 1 90 ? 1.883 -3.635 13.621 1.00 89.62 90 LEU A CA 1
ATOM 724 C C . LEU A 1 90 ? 1.456 -5.082 13.865 1.00 89.62 90 LEU A C 1
ATOM 726 O O . LEU A 1 90 ? 1.062 -5.780 12.938 1.00 89.62 90 LEU A O 1
ATOM 730 N N . GLY A 1 91 ? 1.444 -5.526 15.122 1.00 86.75 91 GLY A N 1
ATOM 731 C CA . GLY A 1 91 ? 1.054 -6.897 15.462 1.00 86.75 91 GLY A CA 1
ATOM 732 C C . GLY A 1 91 ? -0.440 -7.191 15.298 1.00 86.75 91 GLY A C 1
ATOM 733 O O . GLY A 1 91 ? -0.842 -8.340 15.468 1.00 86.75 91 GLY A O 1
ATOM 734 N N . GLN A 1 92 ? -1.276 -6.186 14.996 1.00 89.62 92 GLN A N 1
ATOM 735 C CA . GLN A 1 92 ? -2.729 -6.326 14.813 1.00 89.62 92 GLN A CA 1
ATOM 736 C C . GLN A 1 92 ? -3.412 -7.085 15.972 1.00 89.62 92 GLN A C 1
ATOM 738 O O . GLN A 1 92 ? -4.458 -7.717 15.797 1.00 89.62 92 GLN A O 1
ATOM 743 N N . GLN A 1 93 ? -2.840 -7.029 17.183 1.00 84.06 93 GLN A N 1
ATOM 744 C CA . GLN A 1 93 ? -3.198 -7.916 18.299 1.00 84.06 93 GLN A CA 1
ATOM 745 C C . GLN A 1 93 ? -4.688 -7.844 18.646 1.00 84.06 93 GLN A C 1
ATOM 747 O O . GLN A 1 93 ? -5.349 -8.867 18.813 1.00 84.06 93 GLN A O 1
ATOM 752 N N . LYS A 1 94 ? -5.251 -6.631 18.702 1.00 84.69 94 LYS A N 1
ATOM 753 C CA . LYS A 1 94 ? -6.669 -6.413 19.036 1.00 84.69 94 LYS A CA 1
ATOM 754 C C . LYS A 1 94 ? -7.628 -6.924 17.962 1.00 84.69 94 LYS A C 1
ATOM 756 O O . LYS A 1 94 ? -8.773 -7.252 18.273 1.00 84.69 94 LYS A O 1
ATOM 761 N N . VAL A 1 95 ? -7.177 -6.970 16.712 1.00 83.81 95 VAL A N 1
ATOM 762 C CA . VAL A 1 95 ? -7.959 -7.440 15.566 1.00 83.81 95 VAL A CA 1
ATOM 763 C C . VAL A 1 95 ? -7.932 -8.967 15.511 1.00 83.81 95 VAL A C 1
ATOM 765 O O . VAL A 1 95 ? -8.981 -9.597 15.369 1.00 83.81 95 VAL A O 1
ATOM 768 N N . LEU A 1 96 ? -6.760 -9.569 15.722 1.00 86.38 96 LEU A N 1
ATOM 769 C CA . LEU A 1 96 ? -6.581 -11.022 15.733 1.00 86.38 96 LEU A CA 1
ATOM 770 C C . LEU A 1 96 ? -7.250 -11.696 16.941 1.00 86.38 96 LEU A C 1
ATOM 772 O O . LEU A 1 96 ? -7.814 -12.776 16.799 1.00 86.38 96 LEU A O 1
ATOM 776 N N . GLN A 1 97 ? -7.309 -11.029 18.098 1.00 84.00 97 GLN A N 1
ATOM 777 C CA . GLN A 1 97 ? -8.044 -11.512 19.281 1.00 84.00 97 GLN A CA 1
ATOM 778 C C . GLN A 1 97 ? -9.555 -11.692 19.050 1.00 84.00 97 GLN A C 1
ATOM 780 O O . GLN A 1 97 ? -10.222 -12.372 19.827 1.00 84.00 97 GLN A O 1
ATOM 785 N N . ARG A 1 98 ? -10.122 -11.074 18.006 1.00 78.50 98 ARG A N 1
ATOM 786 C CA . ARG A 1 98 ? -11.553 -11.178 17.676 1.00 78.50 98 ARG A CA 1
ATOM 787 C C . ARG A 1 98 ? -11.862 -12.291 16.675 1.00 78.50 98 ARG A C 1
ATOM 789 O O . ARG A 1 98 ? -13.030 -12.464 16.331 1.00 78.50 98 ARG A O 1
ATOM 796 N N . VAL A 1 99 ? -10.852 -13.030 16.211 1.00 81.62 99 VAL A N 1
ATOM 797 C CA . VAL A 1 99 ? -11.041 -14.168 15.307 1.00 81.62 99 VAL A CA 1
ATOM 798 C C . VAL A 1 99 ? -11.744 -15.286 16.072 1.00 81.62 99 VAL A C 1
ATOM 800 O O . VAL A 1 99 ? -11.253 -15.776 17.087 1.00 81.62 99 VAL A O 1
ATOM 803 N N . LYS A 1 100 ? -12.920 -15.678 15.585 1.00 78.31 100 LYS A N 1
ATOM 804 C CA . LYS A 1 100 ? -13.690 -16.820 16.090 1.00 78.31 100 LYS A CA 1
ATOM 805 C C . LYS A 1 100 ? -13.917 -17.798 14.946 1.00 78.31 100 LYS A C 1
ATOM 807 O O . LYS A 1 100 ? -13.878 -17.406 13.781 1.00 78.3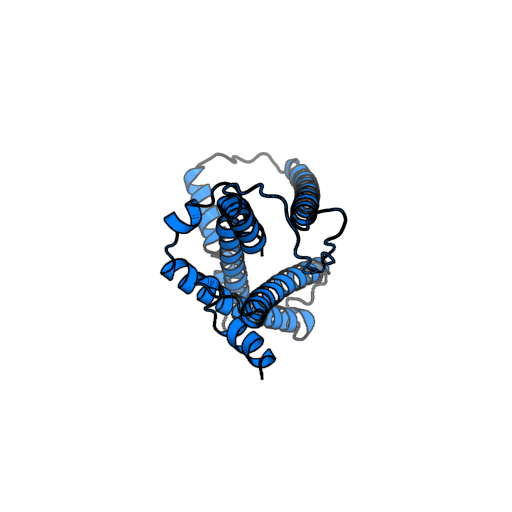1 100 LYS A O 1
ATOM 812 N N . TYR A 1 101 ? -14.170 -19.063 15.267 1.00 70.44 101 TYR A N 1
ATOM 813 C CA . TYR A 1 101 ? -14.530 -20.053 14.254 1.00 70.44 101 TYR A CA 1
ATOM 814 C C . TYR A 1 101 ? -15.784 -19.581 13.493 1.00 70.44 101 TYR A C 1
ATOM 816 O O . TYR A 1 101 ? -16.780 -19.211 14.116 1.00 70.44 101 TYR A O 1
ATOM 824 N N . GLY A 1 102 ? -15.699 -19.503 12.162 1.00 71.12 102 GLY A N 1
ATOM 825 C CA . GLY A 1 102 ? -16.738 -18.913 11.304 1.00 71.12 102 GLY A CA 1
ATOM 826 C C . GLY A 1 102 ? -16.641 -17.393 11.080 1.00 71.12 102 GLY A C 1
ATOM 827 O O . GLY A 1 102 ? -17.406 -16.849 10.285 1.00 71.12 102 GLY A O 1
ATOM 828 N N . ASP A 1 103 ? -15.695 -16.689 11.714 1.00 76.44 103 ASP A N 1
ATOM 829 C CA . ASP A 1 103 ? -15.454 -15.258 11.503 1.00 76.44 103 ASP A CA 1
ATOM 830 C C . ASP A 1 103 ? -13.968 -14.904 11.354 1.00 76.44 103 ASP A C 1
ATOM 832 O O . ASP A 1 103 ? -13.276 -14.529 12.303 1.00 76.44 103 ASP A O 1
ATOM 836 N N . TYR A 1 104 ? -13.504 -14.944 10.108 1.00 84.50 104 TYR A N 1
ATOM 837 C CA . TYR A 1 104 ? -12.115 -14.672 9.731 1.00 84.50 104 TYR A CA 1
ATOM 838 C C . TYR A 1 104 ? -11.844 -13.207 9.361 1.00 84.50 104 TYR A C 1
ATOM 840 O O . TYR A 1 104 ? -10.818 -12.895 8.758 1.00 84.50 104 TYR A O 1
ATOM 848 N N . ALA A 1 105 ? -12.734 -12.275 9.723 1.00 83.75 105 ALA A N 1
ATOM 849 C CA . ALA A 1 105 ? -12.550 -10.859 9.394 1.00 83.75 105 ALA A CA 1
ATOM 850 C C . ALA A 1 105 ? -11.280 -10.249 10.001 1.00 83.75 105 ALA A C 1
ATOM 852 O O . ALA A 1 105 ? -10.692 -9.356 9.390 1.00 83.75 105 ALA A O 1
ATOM 853 N N . GLY A 1 106 ? -10.853 -10.737 11.172 1.00 86.62 106 GLY A N 1
ATOM 854 C CA . GLY A 1 106 ? -9.607 -10.302 11.800 1.00 86.62 106 GLY A CA 1
ATOM 855 C C . GLY A 1 106 ? -8.369 -10.717 11.000 1.00 86.62 106 GLY A C 1
ATOM 856 O O . GLY A 1 106 ? -7.474 -9.902 10.797 1.00 86.62 106 GLY A O 1
ATOM 857 N N . ILE A 1 107 ? -8.364 -11.942 10.463 1.00 89.81 107 ILE A N 1
ATOM 858 C CA . ILE A 1 107 ? -7.293 -12.424 9.578 1.00 89.81 107 ILE A CA 1
ATOM 859 C C . ILE A 1 107 ? -7.268 -11.583 8.301 1.00 89.81 107 ILE A C 1
ATOM 861 O O . ILE A 1 107 ? -6.218 -11.068 7.940 1.00 89.81 107 ILE A O 1
ATOM 865 N N . GLY A 1 108 ? -8.431 -11.353 7.680 1.00 90.81 108 GLY A N 1
ATOM 866 C CA . GLY A 1 108 ? -8.526 -10.519 6.479 1.00 90.81 108 GLY A CA 1
ATOM 867 C C . GLY A 1 108 ? -7.981 -9.100 6.682 1.00 90.81 108 GLY A C 1
ATOM 868 O O . GLY A 1 108 ? -7.236 -8.612 5.838 1.00 90.81 108 GLY A O 1
ATOM 869 N N . HIS A 1 109 ? -8.281 -8.454 7.816 1.00 89.00 109 HIS A N 1
ATOM 870 C CA . HIS A 1 109 ? -7.719 -7.135 8.135 1.00 89.00 109 HIS A CA 1
ATOM 871 C C . HIS A 1 109 ? -6.201 -7.179 8.313 1.00 89.00 109 HIS A C 1
ATOM 873 O O . HIS A 1 109 ? -5.514 -6.318 7.770 1.00 89.00 109 HIS A O 1
ATOM 879 N N . ALA A 1 110 ? -5.673 -8.178 9.025 1.00 91.88 110 ALA A N 1
ATOM 880 C CA . ALA A 1 110 ? -4.232 -8.326 9.194 1.00 91.88 110 ALA A CA 1
ATOM 881 C C . ALA A 1 110 ? -3.527 -8.559 7.847 1.00 91.88 110 ALA A C 1
ATOM 883 O O . ALA A 1 110 ? -2.504 -7.932 7.580 1.00 91.88 110 ALA A O 1
ATOM 884 N N . THR A 1 111 ? -4.098 -9.391 6.971 1.00 94.12 111 THR A N 1
ATOM 885 C CA . THR A 1 111 ? -3.577 -9.621 5.618 1.00 94.12 111 THR A CA 1
ATOM 886 C C . THR A 1 111 ? -3.579 -8.339 4.788 1.00 94.12 111 THR A C 1
ATOM 888 O O . THR A 1 111 ? -2.557 -8.016 4.190 1.00 94.12 111 THR A O 1
ATOM 891 N N . ILE A 1 112 ? -4.681 -7.578 4.786 1.00 92.62 112 ILE A N 1
ATOM 892 C CA . ILE A 1 112 ? -4.763 -6.293 4.071 1.00 92.62 112 ILE A CA 1
ATOM 893 C C . ILE A 1 112 ? -3.739 -5.297 4.622 1.00 92.62 112 ILE A C 1
ATOM 895 O O . ILE A 1 112 ? -3.050 -4.645 3.843 1.00 92.62 112 ILE A O 1
ATOM 899 N N . PHE A 1 113 ? -3.609 -5.195 5.945 1.00 93.44 113 PHE A N 1
ATOM 900 C CA . PHE A 1 113 ? -2.681 -4.275 6.597 1.00 93.44 113 PHE A CA 1
ATOM 901 C C . PHE A 1 113 ? -1.221 -4.564 6.225 1.00 93.44 113 PHE A C 1
ATOM 903 O O . PHE A 1 113 ? -0.523 -3.682 5.726 1.00 93.44 113 PHE A O 1
ATOM 910 N N . TRP A 1 114 ? -0.767 -5.805 6.415 1.00 94.44 114 TRP A N 1
ATOM 911 C CA . TRP A 1 114 ? 0.604 -6.195 6.082 1.00 94.44 114 TRP A CA 1
ATOM 912 C C . TRP A 1 114 ? 0.865 -6.153 4.583 1.00 94.44 114 TRP A C 1
ATOM 914 O O . TRP A 1 114 ? 1.926 -5.707 4.155 1.00 94.44 114 TRP A O 1
ATOM 924 N N . GLY A 1 115 ? -0.126 -6.545 3.784 1.00 94.81 115 GLY A N 1
ATOM 925 C CA . GLY A 1 115 ? -0.054 -6.429 2.340 1.00 94.81 115 GLY A CA 1
ATOM 926 C C . GLY A 1 115 ? 0.153 -4.983 1.892 1.00 94.81 115 GLY A C 1
ATOM 927 O O . GLY A 1 115 ? 1.076 -4.694 1.132 1.00 94.81 115 GLY A O 1
ATOM 928 N N . PHE A 1 116 ? -0.640 -4.056 2.431 1.00 91.81 116 PHE A N 1
ATOM 929 C CA . PHE A 1 116 ? -0.505 -2.629 2.155 1.00 91.81 116 PHE A CA 1
ATOM 930 C C . PHE A 1 116 ? 0.863 -2.076 2.581 1.00 91.81 116 PHE A C 1
ATOM 932 O O . PHE A 1 116 ? 1.480 -1.345 1.807 1.00 91.81 116 PHE A O 1
ATOM 939 N N . LEU A 1 117 ? 1.378 -2.450 3.761 1.00 93.50 117 LEU A N 1
ATOM 940 C CA . LEU A 1 117 ? 2.719 -2.039 4.205 1.00 93.50 117 LEU A CA 1
ATOM 941 C C . LEU A 1 117 ? 3.819 -2.517 3.253 1.00 93.50 117 LEU A C 1
ATOM 943 O O . LEU A 1 117 ? 4.729 -1.749 2.936 1.00 93.50 117 LEU A O 1
ATOM 947 N N . THR A 1 118 ? 3.722 -3.752 2.761 1.00 94.44 118 THR A N 1
ATOM 948 C CA . THR A 1 118 ? 4.663 -4.285 1.775 1.00 94.44 118 THR A CA 1
ATOM 949 C C . THR A 1 118 ? 4.621 -3.478 0.472 1.00 94.44 118 THR A C 1
ATOM 951 O O . THR A 1 118 ? 5.674 -3.097 -0.038 1.00 94.44 118 THR A O 1
ATOM 954 N N . PHE A 1 119 ? 3.432 -3.166 -0.058 1.00 93.75 119 PHE A N 1
ATOM 955 C CA . PHE A 1 119 ? 3.301 -2.335 -1.264 1.00 93.75 119 PHE A CA 1
ATOM 956 C C . PHE A 1 119 ? 3.827 -0.914 -1.056 1.00 93.75 119 PHE A C 1
ATOM 958 O O . PHE A 1 119 ? 4.551 -0.392 -1.904 1.00 93.75 119 PHE A O 1
ATOM 965 N N . MET A 1 120 ? 3.517 -0.303 0.088 1.00 91.94 120 MET A N 1
ATOM 966 C CA . MET A 1 120 ? 4.035 1.014 0.455 1.00 91.94 120 MET A CA 1
ATOM 967 C C . MET A 1 120 ? 5.569 1.016 0.470 1.00 91.94 120 MET A C 1
ATOM 969 O O . MET A 1 120 ? 6.185 1.901 -0.124 1.00 91.94 120 MET A O 1
ATOM 973 N N . LEU A 1 121 ? 6.187 0.006 1.090 1.00 92.62 121 LEU A N 1
ATOM 974 C CA . LEU A 1 121 ? 7.641 -0.141 1.125 1.00 92.62 121 LEU A CA 1
ATOM 975 C C . LEU A 1 121 ? 8.232 -0.297 -0.285 1.00 92.62 121 LEU A C 1
ATOM 977 O O . LEU A 1 121 ? 9.229 0.354 -0.601 1.00 92.62 121 LEU A O 1
ATOM 981 N N . SER A 1 122 ? 7.589 -1.093 -1.145 1.00 90.31 122 SER A N 1
ATOM 982 C CA . SER A 1 122 ? 7.988 -1.251 -2.548 1.00 90.31 122 SER A CA 1
ATOM 983 C C . SER A 1 122 ? 8.022 0.090 -3.283 1.00 90.31 122 SER A C 1
ATOM 985 O 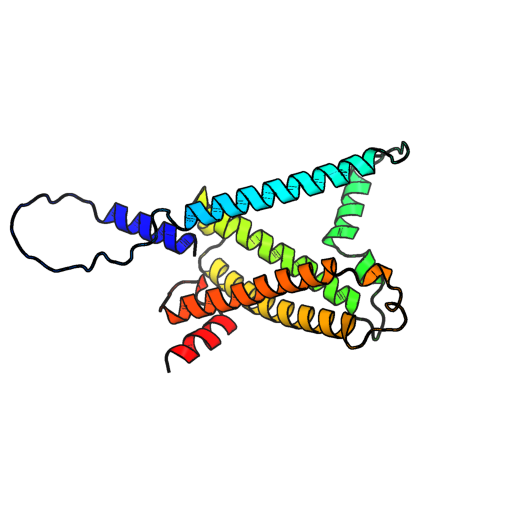O . SER A 1 122 ? 9.040 0.444 -3.881 1.00 90.31 122 SER A O 1
ATOM 987 N N . TYR A 1 123 ? 6.954 0.889 -3.189 1.00 88.94 123 TYR A N 1
ATOM 988 C CA . TYR A 1 123 ? 6.911 2.202 -3.834 1.00 88.94 123 TYR A CA 1
ATOM 989 C C . TYR A 1 123 ? 7.962 3.157 -3.262 1.00 88.94 123 TYR A C 1
ATOM 991 O O . TYR A 1 123 ? 8.642 3.839 -4.028 1.00 88.94 123 TYR A O 1
ATOM 999 N N . VAL A 1 124 ? 8.167 3.178 -1.943 1.00 89.50 124 VAL A N 1
ATOM 1000 C CA . VAL A 1 124 ? 9.223 3.998 -1.330 1.00 89.50 124 VAL A CA 1
ATOM 1001 C C . VAL A 1 124 ? 10.593 3.645 -1.908 1.00 89.50 124 VAL A C 1
ATOM 1003 O O . VAL A 1 124 ? 11.298 4.538 -2.371 1.00 89.50 124 VAL A O 1
ATOM 1006 N N . ILE A 1 125 ? 10.957 2.365 -1.958 1.00 86.62 125 ILE A N 1
ATOM 1007 C CA . ILE A 1 125 ? 12.286 1.942 -2.419 1.00 86.62 125 ILE A CA 1
ATOM 1008 C C . ILE A 1 125 ? 12.440 2.133 -3.936 1.00 86.62 125 ILE A C 1
ATOM 1010 O O . ILE A 1 125 ? 13.381 2.786 -4.391 1.00 86.62 125 ILE A O 1
ATOM 1014 N N . PHE A 1 126 ? 11.524 1.575 -4.731 1.00 84.12 126 PHE A N 1
ATOM 1015 C CA . PHE A 1 126 ? 11.689 1.466 -6.184 1.00 84.12 126 PHE A CA 1
ATOM 1016 C C . PHE A 1 126 ? 11.213 2.684 -6.971 1.00 84.12 126 PHE A C 1
ATOM 1018 O O . PHE A 1 126 ? 11.607 2.839 -8.128 1.00 84.12 126 PHE A O 1
ATOM 1025 N N . ILE A 1 127 ? 10.381 3.538 -6.373 1.00 83.50 127 ILE A N 1
ATOM 1026 C CA . ILE A 1 127 ? 9.955 4.796 -6.989 1.00 83.50 127 ILE A CA 1
ATOM 1027 C C . ILE A 1 127 ? 10.714 5.955 -6.358 1.00 83.50 127 ILE A C 1
ATOM 1029 O O . ILE A 1 127 ? 11.490 6.607 -7.048 1.00 83.50 127 ILE A O 1
ATOM 1033 N N . PHE A 1 128 ? 10.526 6.216 -5.065 1.00 83.12 128 PHE A N 1
ATOM 1034 C CA . PHE A 1 128 ? 11.037 7.446 -4.454 1.00 83.12 128 PHE A CA 1
ATOM 1035 C C . PHE A 1 128 ? 12.551 7.420 -4.258 1.00 83.12 128 PHE A C 1
ATOM 1037 O O . PHE A 1 128 ? 13.253 8.281 -4.787 1.00 83.12 128 PHE A O 1
ATOM 1044 N N . VAL A 1 129 ? 13.070 6.416 -3.551 1.00 84.88 129 VAL A N 1
ATOM 1045 C CA . VAL A 1 129 ? 14.506 6.328 -3.265 1.00 84.88 129 VAL A CA 1
ATOM 1046 C C . VAL A 1 129 ? 15.298 6.113 -4.553 1.00 84.88 129 VAL A C 1
ATOM 1048 O O . VAL A 1 129 ? 16.281 6.814 -4.776 1.00 84.88 129 VAL A O 1
ATOM 1051 N N . ALA A 1 130 ? 14.823 5.242 -5.448 1.00 81.31 130 ALA A N 1
ATOM 1052 C CA . ALA A 1 130 ? 15.425 5.038 -6.767 1.00 81.31 130 ALA A CA 1
ATOM 1053 C C . ALA A 1 130 ? 15.493 6.316 -7.625 1.00 81.31 130 ALA A C 1
ATOM 1055 O O . ALA A 1 130 ? 16.412 6.452 -8.432 1.00 81.31 130 ALA A O 1
ATOM 1056 N N . SER A 1 131 ? 14.538 7.243 -7.464 1.00 78.88 131 SER A N 1
ATOM 1057 C CA . SER A 1 131 ? 14.527 8.518 -8.199 1.00 78.88 131 SER A CA 1
ATOM 1058 C C . SER A 1 131 ? 15.586 9.499 -7.696 1.00 78.88 131 SER A C 1
ATOM 1060 O O . SER A 1 131 ? 16.084 10.303 -8.478 1.00 78.88 131 SER A O 1
ATOM 1062 N N . VAL A 1 132 ? 15.939 9.438 -6.408 1.00 81.75 132 VAL A N 1
ATOM 1063 C CA . VAL A 1 132 ? 16.981 10.291 -5.809 1.00 81.75 132 VAL A CA 1
ATOM 1064 C C . VAL A 1 132 ? 18.363 9.657 -5.969 1.00 81.75 132 VAL A C 1
ATOM 1066 O O . VAL A 1 132 ? 19.327 10.337 -6.311 1.00 81.75 132 VAL A O 1
ATOM 1069 N N . ASN A 1 133 ? 18.465 8.348 -5.740 1.00 81.00 133 ASN A N 1
ATOM 1070 C CA . ASN A 1 133 ? 19.697 7.583 -5.852 1.00 81.00 133 ASN A CA 1
ATOM 1071 C C . ASN A 1 133 ? 19.435 6.270 -6.598 1.00 81.00 133 ASN A C 1
ATOM 1073 O O . ASN A 1 133 ? 18.972 5.286 -6.018 1.00 81.00 133 ASN A O 1
ATOM 1077 N N . SER A 1 134 ? 19.801 6.236 -7.882 1.00 76.62 134 SER A N 1
ATOM 1078 C CA . SER A 1 134 ? 19.586 5.055 -8.721 1.00 76.62 134 SER A CA 1
ATOM 1079 C C . SER A 1 134 ? 20.366 3.818 -8.259 1.00 76.62 134 SER A C 1
ATOM 1081 O O . SER A 1 134 ? 19.961 2.713 -8.595 1.00 76.62 134 SER A O 1
ATOM 1083 N N . GLY A 1 135 ? 21.460 3.986 -7.505 1.00 77.06 135 GLY A N 1
ATOM 1084 C CA . GLY A 1 135 ? 22.289 2.876 -7.018 1.00 77.06 135 GLY A CA 1
ATOM 1085 C C . GLY A 1 135 ? 21.814 2.267 -5.695 1.00 77.06 135 GLY A C 1
ATOM 1086 O O . GLY A 1 135 ? 22.210 1.156 -5.357 1.00 77.06 135 GLY A O 1
ATOM 1087 N N . PHE A 1 136 ? 20.946 2.953 -4.943 1.00 79.88 136 PHE A N 1
ATOM 1088 C CA . PHE A 1 136 ? 20.480 2.447 -3.648 1.00 79.88 136 PHE A CA 1
ATOM 1089 C C . PHE A 1 136 ? 19.645 1.160 -3.760 1.00 79.88 136 PHE A C 1
ATOM 1091 O O . PHE A 1 136 ? 19.919 0.227 -3.007 1.00 79.88 136 PHE A O 1
ATOM 1098 N N . PRO A 1 137 ? 18.663 1.044 -4.678 1.00 76.94 137 PRO A N 1
ATOM 1099 C CA . PRO A 1 137 ? 17.906 -0.196 -4.818 1.00 76.94 137 PRO A CA 1
ATOM 1100 C C . PRO A 1 137 ? 18.779 -1.385 -5.226 1.00 76.94 137 PRO A C 1
ATOM 1102 O O . PRO A 1 137 ? 18.531 -2.481 -4.750 1.00 76.94 137 PRO A O 1
ATOM 1105 N N . GLU A 1 138 ? 19.791 -1.167 -6.072 1.00 76.44 138 GLU A N 1
ATOM 1106 C CA . GLU A 1 138 ? 20.727 -2.213 -6.520 1.00 76.44 138 GLU A CA 1
ATOM 1107 C C . GLU A 1 138 ? 21.652 -2.672 -5.385 1.00 76.44 138 GLU A C 1
ATOM 1109 O O . GLU A 1 138 ? 21.956 -3.857 -5.273 1.00 76.44 138 GLU A O 1
ATOM 1114 N N . TRP A 1 139 ? 22.053 -1.752 -4.502 1.00 82.44 139 TRP A N 1
ATOM 1115 C CA . TRP A 1 139 ? 22.784 -2.082 -3.278 1.00 82.44 139 TRP A CA 1
ATOM 1116 C C . TRP A 1 139 ? 21.912 -2.820 -2.250 1.00 82.44 139 TRP A C 1
ATOM 1118 O O . TRP A 1 139 ? 22.377 -3.760 -1.609 1.00 82.44 139 TRP A O 1
ATOM 1128 N N . LEU A 1 140 ? 20.650 -2.409 -2.092 1.00 83.94 140 LEU A N 1
ATOM 1129 C CA . LEU A 1 140 ? 19.728 -2.986 -1.110 1.00 83.94 140 LEU A CA 1
ATOM 1130 C C . LEU A 1 140 ? 19.197 -4.364 -1.535 1.00 83.94 140 LEU A C 1
ATOM 1132 O O . LEU A 1 140 ? 19.049 -5.256 -0.701 1.00 83.94 140 LEU A O 1
ATOM 1136 N N . LEU A 1 141 ? 18.868 -4.526 -2.818 1.00 81.94 141 LEU A N 1
ATOM 1137 C CA . LEU A 1 141 ? 18.308 -5.742 -3.398 1.00 81.94 141 LEU A CA 1
ATOM 1138 C C . LEU A 1 141 ? 19.070 -6.086 -4.689 1.00 81.94 141 LEU A C 1
ATOM 1140 O O . LEU A 1 141 ? 18.843 -5.442 -5.716 1.00 81.94 141 LEU A O 1
ATOM 1144 N N . PRO A 1 142 ? 19.917 -7.135 -4.671 1.00 85.94 142 PRO A N 1
ATOM 1145 C CA . PRO A 1 142 ? 20.523 -7.677 -5.885 1.00 85.94 142 PRO A CA 1
ATOM 1146 C C . PRO A 1 142 ? 19.451 -8.112 -6.892 1.00 85.94 142 PRO A C 1
ATOM 1148 O O . PRO A 1 142 ? 18.291 -8.298 -6.521 1.00 85.94 142 PRO A O 1
ATOM 1151 N N . GLU A 1 143 ? 19.829 -8.379 -8.144 1.00 83.12 143 GLU A N 1
ATOM 1152 C CA . GLU A 1 143 ? 18.888 -8.804 -9.196 1.00 83.12 143 GLU A CA 1
ATOM 1153 C C . GLU A 1 143 ? 17.995 -9.980 -8.766 1.00 83.12 143 GLU A C 1
ATOM 1155 O O . GLU A 1 143 ? 16.773 -9.918 -8.902 1.00 83.12 143 GLU A O 1
ATOM 1160 N N . THR A 1 144 ? 18.572 -11.008 -8.135 1.00 86.69 144 THR A N 1
ATOM 1161 C CA . THR A 1 144 ? 17.813 -12.139 -7.574 1.00 86.69 144 THR A CA 1
ATOM 1162 C C . THR A 1 144 ? 16.806 -11.695 -6.509 1.00 86.69 144 THR A C 1
ATOM 1164 O O . THR A 1 144 ? 15.700 -12.228 -6.435 1.00 86.69 144 THR A O 1
ATOM 1167 N N . GLY A 1 145 ? 17.164 -10.704 -5.690 1.00 86.12 145 GLY A N 1
ATOM 1168 C CA . GLY A 1 145 ? 16.280 -10.122 -4.681 1.00 86.12 145 GLY A CA 1
ATOM 1169 C C . GLY A 1 145 ? 15.110 -9.370 -5.310 1.00 86.12 145 GLY A C 1
ATOM 1170 O O . GLY A 1 145 ? 13.969 -9.576 -4.902 1.00 86.12 145 GLY A O 1
ATOM 1171 N N . VAL A 1 146 ? 15.368 -8.564 -6.345 1.00 87.00 146 VAL A N 1
ATOM 1172 C CA . VAL A 1 146 ? 14.318 -7.867 -7.110 1.00 87.00 146 VAL A CA 1
ATOM 1173 C C . VAL A 1 146 ? 13.371 -8.868 -7.769 1.00 87.00 146 VAL A C 1
ATOM 1175 O O . VAL A 1 146 ? 12.157 -8.682 -7.707 1.00 87.00 146 VAL A O 1
ATOM 1178 N N . MET A 1 147 ? 13.903 -9.953 -8.332 1.00 87.50 147 MET A N 1
ATOM 1179 C CA . MET A 1 147 ? 13.110 -11.031 -8.925 1.00 87.50 147 MET A CA 1
ATOM 1180 C C . MET A 1 147 ? 12.177 -11.684 -7.901 1.00 87.50 147 MET A C 1
ATOM 1182 O O . MET A 1 147 ? 10.961 -11.717 -8.089 1.00 87.50 147 MET A O 1
ATOM 1186 N N . VAL A 1 148 ? 12.720 -12.164 -6.778 1.00 91.12 148 VAL A N 1
ATOM 1187 C CA . VAL A 1 148 ? 11.920 -12.809 -5.722 1.00 91.12 148 VAL A CA 1
ATOM 1188 C C . VAL A 1 148 ? 10.883 -11.845 -5.153 1.00 91.12 148 VAL A C 1
ATOM 1190 O O . VAL A 1 148 ? 9.729 -12.228 -4.951 1.00 91.12 148 VAL A O 1
ATOM 1193 N N . TYR A 1 149 ? 11.265 -10.588 -4.933 1.00 90.06 149 TYR A N 1
ATOM 1194 C CA . TYR A 1 149 ? 10.359 -9.576 -4.408 1.00 90.06 149 TYR A CA 1
ATOM 1195 C C . TYR A 1 149 ? 9.233 -9.237 -5.395 1.00 90.06 149 TYR A C 1
ATOM 1197 O O . TYR A 1 149 ? 8.083 -9.115 -4.982 1.00 90.06 149 TYR A O 1
ATOM 1205 N N . SER A 1 150 ? 9.523 -9.175 -6.697 1.00 90.00 150 SER A N 1
ATOM 1206 C CA . SER A 1 150 ? 8.512 -8.934 -7.738 1.00 90.00 150 SER A CA 1
ATOM 1207 C C . SER A 1 150 ? 7.513 -10.089 -7.831 1.00 90.00 150 SER A C 1
ATOM 1209 O O . SER A 1 150 ? 6.306 -9.848 -7.832 1.00 90.00 150 SER A O 1
ATOM 1211 N N . ARG A 1 151 ? 7.985 -11.347 -7.795 1.00 92.75 151 ARG A N 1
ATOM 1212 C CA . ARG A 1 151 ? 7.115 -12.540 -7.701 1.00 92.75 151 ARG A CA 1
ATOM 1213 C C . ARG A 1 151 ? 6.226 -12.494 -6.461 1.00 92.75 151 ARG A C 1
ATOM 1215 O O . ARG A 1 151 ? 5.033 -12.777 -6.533 1.00 92.75 151 ARG A O 1
ATOM 1222 N N . TYR A 1 152 ? 6.809 -12.130 -5.321 1.00 94.62 152 TYR A N 1
ATOM 1223 C CA . TYR A 1 152 ? 6.083 -12.012 -4.063 1.00 94.62 152 TYR A CA 1
ATOM 1224 C C . TYR A 1 152 ? 4.983 -10.947 -4.136 1.00 94.62 152 TYR A C 1
ATOM 1226 O O . TYR A 1 152 ? 3.850 -11.235 -3.756 1.00 94.62 152 TYR A O 1
ATOM 1234 N N . LEU A 1 153 ? 5.278 -9.755 -4.665 1.00 94.06 153 LEU A N 1
ATOM 1235 C CA . LEU A 1 153 ? 4.284 -8.692 -4.846 1.00 94.06 153 LEU A CA 1
ATOM 1236 C C . LEU A 1 153 ? 3.169 -9.093 -5.816 1.00 94.06 153 LEU A C 1
ATOM 1238 O O . LEU A 1 153 ? 2.012 -8.765 -5.570 1.00 94.06 153 LEU A O 1
ATOM 1242 N N . ASP A 1 154 ? 3.495 -9.817 -6.884 1.00 94.56 154 ASP A N 1
ATOM 1243 C CA . ASP A 1 154 ? 2.524 -10.301 -7.869 1.00 94.56 154 ASP A CA 1
ATOM 1244 C C . ASP A 1 154 ? 1.512 -11.277 -7.241 1.00 94.56 154 ASP A C 1
ATOM 1246 O O . ASP A 1 154 ? 0.297 -11.085 -7.337 1.00 94.56 154 ASP A O 1
ATOM 1250 N N . VAL A 1 155 ? 2.006 -12.270 -6.495 1.00 95.56 155 VAL A N 1
ATOM 1251 C CA . VAL A 1 155 ? 1.155 -13.215 -5.752 1.00 95.56 155 VAL A CA 1
ATOM 1252 C C . VAL A 1 155 ? 0.363 -12.497 -4.661 1.00 95.56 155 VAL A C 1
ATOM 1254 O O . VAL A 1 155 ? -0.837 -12.730 -4.501 1.00 95.56 155 VAL A O 1
ATOM 1257 N N . LEU A 1 156 ? 1.014 -11.600 -3.919 1.00 96.19 156 LEU A N 1
ATOM 1258 C CA . LEU A 1 156 ? 0.378 -10.832 -2.857 1.00 96.19 156 LEU A CA 1
ATOM 1259 C C . LEU A 1 156 ? -0.753 -9.950 -3.401 1.00 96.19 156 LEU A C 1
ATOM 1261 O O . LEU A 1 156 ? -1.803 -9.883 -2.765 1.00 96.19 156 LEU A O 1
ATOM 1265 N N . ALA A 1 157 ? -0.587 -9.333 -4.577 1.00 96.19 157 ALA A N 1
ATOM 1266 C CA . ALA A 1 157 ? -1.637 -8.551 -5.228 1.00 96.19 157 ALA A CA 1
ATOM 1267 C C . ALA A 1 157 ? -2.891 -9.396 -5.485 1.00 96.19 157 ALA A C 1
ATOM 1269 O O . ALA A 1 157 ? -4.001 -8.974 -5.157 1.00 96.19 157 ALA A O 1
ATOM 1270 N N . ALA A 1 158 ? -2.725 -10.610 -6.018 1.00 95.94 158 ALA A N 1
ATOM 1271 C CA . ALA A 1 158 ? -3.850 -11.506 -6.274 1.00 95.94 158 ALA A CA 1
ATOM 1272 C C . ALA A 1 158 ? -4.508 -12.008 -4.985 1.00 95.94 158 ALA A C 1
ATOM 1274 O O . ALA A 1 158 ? -5.736 -12.009 -4.883 1.00 95.94 158 ALA A O 1
ATOM 1275 N N . VAL A 1 159 ? -3.717 -12.368 -3.969 1.00 96.06 159 VAL A N 1
ATOM 1276 C CA . VAL A 1 159 ? -4.250 -12.748 -2.651 1.00 96.06 159 VAL A CA 1
ATOM 1277 C C . VAL A 1 159 ? -5.064 -11.600 -2.052 1.00 96.06 159 VAL A C 1
ATOM 1279 O O . VAL A 1 159 ? -6.186 -11.816 -1.594 1.00 96.06 159 VAL A O 1
ATOM 1282 N N . LEU A 1 160 ? -4.542 -10.373 -2.088 1.00 96.50 160 LEU A N 1
ATOM 1283 C CA . LEU A 1 160 ? -5.247 -9.195 -1.586 1.00 96.50 160 LEU A CA 1
ATOM 1284 C C . LEU A 1 160 ? -6.517 -8.902 -2.382 1.00 96.50 160 LEU A C 1
ATOM 1286 O O . LEU A 1 160 ? -7.537 -8.592 -1.770 1.00 96.50 160 LEU A O 1
ATOM 1290 N N . ALA A 1 161 ? -6.500 -9.057 -3.707 1.00 96.19 161 ALA A N 1
ATOM 1291 C CA . ALA A 1 161 ? -7.700 -8.929 -4.527 1.00 96.19 161 ALA A CA 1
ATOM 1292 C C . ALA A 1 161 ? -8.784 -9.927 -4.078 1.00 96.19 161 ALA A C 1
ATOM 1294 O O . ALA A 1 161 ? -9.917 -9.526 -3.811 1.00 96.19 161 ALA A O 1
ATOM 1295 N N . VAL A 1 162 ? -8.437 -11.202 -3.876 1.00 95.75 162 VAL A N 1
ATOM 1296 C CA . VAL A 1 162 ? -9.385 -12.216 -3.376 1.00 95.75 162 VAL A CA 1
ATOM 1297 C C . VAL A 1 162 ? -9.905 -11.861 -1.978 1.00 95.75 162 VAL A C 1
ATOM 1299 O O . VAL A 1 162 ? -11.114 -11.914 -1.737 1.00 95.75 162 VAL A O 1
ATOM 1302 N N . VAL A 1 163 ? -9.027 -11.447 -1.060 1.00 94.81 163 VAL A N 1
ATOM 1303 C CA . VAL A 1 163 ? -9.413 -11.045 0.305 1.00 94.81 163 VAL A CA 1
ATOM 1304 C C . VAL A 1 163 ? -10.344 -9.828 0.289 1.00 94.81 163 VAL A C 1
ATOM 1306 O O . VAL A 1 163 ? -11.297 -9.786 1.069 1.00 94.81 163 VAL A O 1
ATOM 1309 N N . LEU A 1 164 ? -10.120 -8.860 -0.601 1.00 93.69 164 LEU A N 1
ATOM 1310 C CA . LEU A 1 164 ? -10.969 -7.676 -0.750 1.00 93.69 164 LEU A CA 1
ATOM 1311 C C . LEU A 1 164 ? -12.329 -8.015 -1.370 1.00 93.69 164 LEU A C 1
ATOM 1313 O O . LEU A 1 164 ? -13.341 -7.505 -0.886 1.00 93.69 164 LEU A O 1
ATOM 1317 N N . VAL A 1 165 ? -12.385 -8.907 -2.369 1.00 93.38 165 VAL A N 1
ATOM 1318 C CA . VAL A 1 165 ? -13.660 -9.429 -2.898 1.00 93.38 165 VAL A CA 1
ATOM 1319 C C . VAL A 1 165 ? -14.436 -10.124 -1.784 1.00 93.38 165 VAL A C 1
ATOM 1321 O O . VAL A 1 165 ? -15.611 -9.828 -1.570 1.00 93.38 165 VAL A O 1
ATOM 1324 N N . TRP A 1 166 ? -13.781 -10.996 -1.018 1.00 90.75 166 TRP A N 1
ATOM 1325 C CA . TRP A 1 166 ? -14.408 -11.658 0.123 1.00 90.75 166 TRP A CA 1
ATOM 1326 C C . TRP A 1 166 ? -14.903 -10.657 1.174 1.00 90.75 166 TRP A C 1
ATOM 1328 O O . TRP A 1 166 ? -16.038 -10.758 1.647 1.00 90.75 166 TRP A O 1
ATOM 1338 N N . ALA A 1 167 ?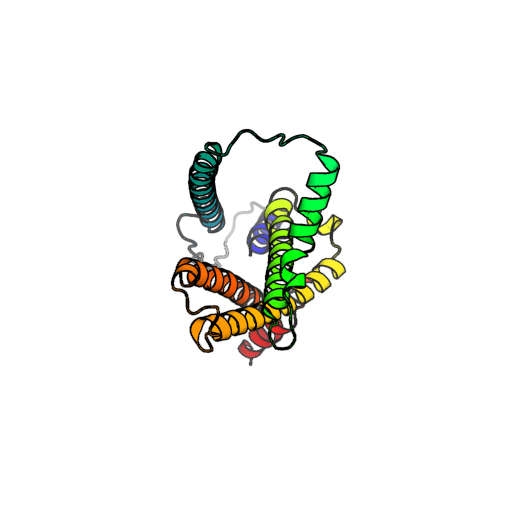 -14.088 -9.658 1.522 1.00 88.25 167 ALA A N 1
ATOM 1339 C CA . ALA A 1 167 ? -14.462 -8.606 2.462 1.00 88.25 167 ALA A CA 1
ATOM 1340 C C . ALA A 1 167 ? -15.682 -7.814 1.969 1.00 88.25 167 ALA A C 1
ATOM 1342 O O . ALA A 1 167 ? -16.575 -7.516 2.769 1.00 88.25 167 ALA A O 1
ATOM 1343 N N . PHE A 1 168 ? -15.748 -7.531 0.666 1.00 87.62 168 PHE A N 1
ATOM 1344 C CA . PHE A 1 168 ? -16.882 -6.878 0.026 1.00 87.62 168 PHE A CA 1
ATOM 1345 C C . PHE A 1 168 ? -18.146 -7.746 0.091 1.00 87.62 168 PHE A C 1
ATOM 1347 O O . PHE A 1 168 ? -19.160 -7.323 0.650 1.00 87.62 168 PHE A O 1
ATOM 1354 N N . VAL A 1 169 ? -18.082 -8.992 -0.384 1.00 87.06 169 VAL A N 1
ATOM 1355 C CA . VAL A 1 169 ? -19.221 -9.928 -0.370 1.00 87.06 169 VAL A CA 1
ATOM 1356 C C . VAL A 1 169 ? -19.752 -10.113 1.051 1.00 87.06 169 VAL A C 1
ATOM 1358 O O . VAL A 1 169 ? -20.953 -9.993 1.301 1.00 87.06 169 VAL A O 1
ATOM 1361 N N . ARG A 1 170 ? -18.864 -10.319 2.026 1.00 81.69 170 ARG A N 1
ATOM 1362 C CA . ARG A 1 170 ? -19.254 -10.477 3.430 1.00 81.69 170 ARG A CA 1
ATOM 1363 C C . ARG A 1 170 ? -19.920 -9.226 4.007 1.00 81.69 170 ARG A C 1
ATOM 1365 O O . ARG A 1 170 ? -20.770 -9.348 4.887 1.00 81.69 170 ARG A O 1
ATOM 1372 N N . ARG A 1 171 ? -19.498 -8.032 3.585 1.00 80.19 171 ARG A N 1
ATOM 1373 C CA .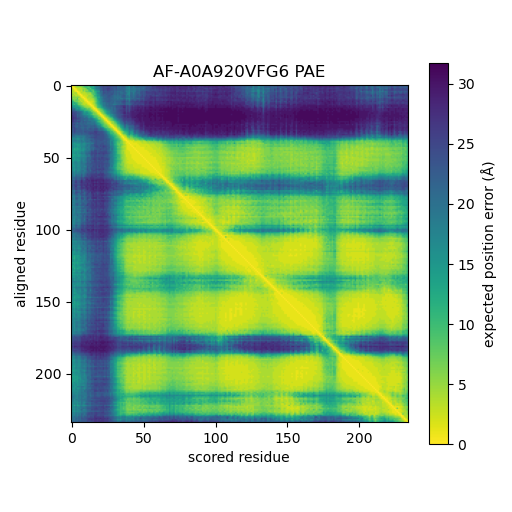 ARG A 1 171 ? -19.987 -6.764 4.140 1.00 80.19 171 ARG A CA 1
ATOM 1374 C C . ARG A 1 171 ? -21.283 -6.284 3.488 1.00 80.19 171 ARG A C 1
ATOM 1376 O O . ARG A 1 171 ? -22.096 -5.712 4.204 1.00 80.19 171 ARG A O 1
ATOM 1383 N N . TRP A 1 172 ? -21.473 -6.505 2.188 1.00 77.38 172 TRP A N 1
ATOM 1384 C CA . TRP A 1 172 ? -22.619 -5.961 1.448 1.00 77.38 172 TRP A CA 1
ATOM 1385 C C . TRP A 1 172 ? -23.629 -7.008 0.966 1.00 77.38 172 TRP A C 1
ATOM 1387 O O . TRP A 1 172 ? -24.788 -6.653 0.774 1.00 77.38 172 TRP A O 1
ATOM 1397 N N . VAL A 1 173 ? -23.234 -8.276 0.802 1.00 79.75 173 VAL A N 1
ATOM 1398 C CA . VAL A 1 173 ? -24.126 -9.346 0.313 1.00 79.75 173 VAL A CA 1
ATOM 1399 C C . VAL A 1 173 ? -24.625 -10.220 1.465 1.00 79.75 173 VAL A C 1
ATOM 1401 O O . VAL A 1 173 ? -25.827 -10.358 1.659 1.00 79.75 173 VAL A O 1
ATOM 1404 N N . LEU A 1 174 ? -23.715 -10.783 2.268 1.00 76.38 174 LEU A N 1
ATOM 1405 C CA . LEU A 1 174 ? -24.045 -11.764 3.321 1.00 76.38 174 LEU A CA 1
ATOM 1406 C C . LEU A 1 174 ? -24.395 -11.142 4.687 1.00 76.38 174 LEU A C 1
ATOM 1408 O O . LEU A 1 174 ? -24.596 -11.872 5.655 1.00 76.38 174 LEU A O 1
ATOM 1412 N N . THR A 1 175 ? -24.394 -9.810 4.774 1.00 65.19 175 THR A N 1
ATOM 1413 C CA . THR A 1 175 ? -24.515 -8.944 5.963 1.00 65.19 175 THR A CA 1
ATOM 1414 C C . THR A 1 175 ? -24.896 -9.662 7.275 1.00 65.19 175 THR A C 1
ATOM 1416 O O . THR A 1 175 ? -26.078 -9.851 7.569 1.00 65.19 175 THR A O 1
ATOM 1419 N N . PRO A 1 176 ? -23.911 -10.033 8.120 1.00 62.69 176 PRO A N 1
ATOM 1420 C CA . PRO A 1 176 ? -24.175 -10.656 9.416 1.00 62.69 176 PRO A CA 1
ATOM 1421 C C . PRO A 1 176 ? -24.963 -9.722 10.349 1.00 62.69 176 PRO A C 1
ATOM 1423 O O . PRO A 1 176 ? -24.671 -8.531 10.412 1.00 62.69 176 PRO A O 1
ATOM 1426 N N . ARG A 1 177 ? -25.872 -10.267 11.172 1.00 56.44 177 ARG A N 1
ATOM 1427 C CA . ARG A 1 177 ? -26.801 -9.538 12.076 1.00 56.44 177 ARG A CA 1
ATOM 1428 C C . ARG A 1 177 ? -26.156 -8.548 13.074 1.00 56.44 177 ARG A C 1
ATOM 1430 O O . ARG A 1 177 ? -26.846 -7.733 13.663 1.00 56.44 177 ARG A O 1
ATOM 1437 N N . ARG A 1 178 ? -24.833 -8.580 13.260 1.00 55.00 178 ARG A N 1
ATOM 1438 C CA . ARG A 1 178 ? -24.057 -7.604 14.063 1.00 55.00 178 ARG A CA 1
ATOM 1439 C C . ARG A 1 178 ? -23.586 -6.364 13.285 1.00 55.00 178 ARG A C 1
ATOM 1441 O O . ARG A 1 178 ? -23.036 -5.451 13.884 1.00 55.00 178 ARG A O 1
ATOM 1448 N N . LEU A 1 179 ? -23.717 -6.377 11.958 1.00 53.38 179 LEU A N 1
ATOM 1449 C CA . LEU A 1 179 ? -23.303 -5.316 11.032 1.00 53.38 179 LEU A CA 1
ATOM 1450 C C . LEU A 1 179 ? -24.523 -4.611 10.409 1.00 53.38 179 LEU A C 1
ATOM 1452 O O . LEU A 1 179 ? -24.385 -3.873 9.443 1.00 53.38 179 LEU A O 1
ATOM 1456 N N . SER A 1 180 ? -25.721 -4.865 10.944 1.00 49.88 180 SER A N 1
ATOM 1457 C CA . SER A 1 180 ? -26.978 -4.251 10.507 1.00 49.88 180 SER A CA 1
ATOM 1458 C C . SER A 1 180 ? -27.240 -2.882 11.143 1.00 49.88 180 SER A C 1
ATOM 1460 O O . SER A 1 180 ? -28.274 -2.286 10.870 1.00 49.88 180 SER A O 1
ATOM 1462 N N . TYR A 1 181 ? -26.339 -2.387 12.002 1.00 50.75 181 TYR A N 1
ATOM 1463 C CA . TYR A 1 181 ? -26.399 -1.012 12.494 1.00 50.75 181 TYR A CA 1
ATOM 1464 C C . TYR A 1 181 ? -25.759 -0.068 11.467 1.00 50.75 181 TYR A C 1
ATOM 1466 O O . TYR A 1 181 ? -24.567 -0.165 11.157 1.00 50.75 181 TYR A O 1
ATOM 1474 N N . ASP A 1 182 ? -26.590 0.848 10.974 1.00 50.75 182 ASP A N 1
ATOM 1475 C CA . ASP A 1 182 ? -26.378 1.799 9.872 1.00 50.75 182 ASP A CA 1
ATOM 1476 C C . ASP A 1 182 ? -25.068 2.615 9.956 1.00 50.75 182 ASP A C 1
ATOM 1478 O O . ASP A 1 182 ? -24.492 3.000 8.943 1.00 50.75 182 ASP A O 1
ATOM 1482 N N . LEU A 1 183 ? -24.504 2.788 11.159 1.00 48.50 183 LEU A N 1
ATOM 1483 C CA . LEU A 1 183 ? -23.275 3.558 11.410 1.00 48.50 183 LEU A CA 1
ATOM 1484 C C . LEU A 1 183 ? -21.992 2.988 10.774 1.00 48.50 183 LEU A C 1
ATOM 1486 O O . LEU A 1 183 ? -21.007 3.705 10.644 1.00 48.50 183 LEU A O 1
ATOM 1490 N N . THR A 1 184 ? -21.949 1.704 10.401 1.00 46.31 184 THR A N 1
ATOM 1491 C CA . THR A 1 184 ? -20.753 1.091 9.766 1.00 46.31 184 THR A CA 1
ATOM 1492 C C . THR A 1 184 ? -20.880 0.922 8.253 1.00 46.31 184 THR A C 1
ATOM 1494 O O . THR A 1 184 ? -19.938 0.460 7.601 1.00 46.31 184 THR A O 1
ATOM 1497 N N . ARG A 1 185 ? -22.016 1.344 7.684 1.00 53.09 185 ARG A N 1
ATOM 1498 C CA . ARG A 1 185 ? -22.315 1.324 6.249 1.00 53.09 185 ARG A CA 1
ATOM 1499 C C . ARG A 1 185 ? -22.028 2.679 5.591 1.00 53.09 185 ARG A C 1
ATOM 1501 O O . ARG A 1 185 ? -22.684 3.056 4.630 1.00 53.09 185 ARG A O 1
ATOM 1508 N N . HIS A 1 186 ? -21.033 3.417 6.080 1.00 62.38 186 HIS A N 1
ATOM 1509 C CA . HIS A 1 186 ? -20.576 4.615 5.381 1.00 62.38 186 HIS A CA 1
ATOM 1510 C C . HIS A 1 186 ? -19.954 4.233 4.030 1.00 62.38 186 HIS A C 1
ATOM 1512 O O . HIS A 1 186 ? -19.095 3.346 3.948 1.00 62.38 186 HIS A O 1
ATOM 1518 N N . SER A 1 187 ? -20.385 4.926 2.973 1.00 66.12 187 SER A N 1
ATOM 1519 C CA . SER A 1 187 ? -19.843 4.856 1.606 1.00 66.12 187 SER A CA 1
ATOM 1520 C C . SER A 1 187 ? -18.320 4.989 1.565 1.00 66.12 187 SER A C 1
ATOM 1522 O O . SER A 1 187 ? -17.667 4.391 0.715 1.00 66.12 187 SER A O 1
ATOM 1524 N N . ASP A 1 188 ? -17.743 5.696 2.530 1.00 76.31 188 ASP A N 1
ATOM 1525 C CA . ASP A 1 188 ? -16.308 5.953 2.643 1.00 76.31 188 ASP A CA 1
ATOM 1526 C C . ASP A 1 188 ? -15.495 4.657 2.706 1.00 76.31 188 ASP A C 1
ATOM 1528 O O . ASP A 1 188 ? -14.445 4.532 2.075 1.00 76.31 188 ASP A O 1
ATOM 1532 N N . ALA A 1 189 ? -16.005 3.637 3.402 1.00 80.69 189 ALA A N 1
ATOM 1533 C CA . ALA A 1 189 ? -15.310 2.361 3.480 1.00 80.69 189 ALA A CA 1
ATOM 1534 C C . ALA A 1 189 ? -15.364 1.579 2.156 1.00 80.69 189 ALA A C 1
ATOM 1536 O O . ALA A 1 189 ? -14.452 0.806 1.872 1.00 80.69 189 ALA A O 1
ATOM 1537 N N . LEU A 1 190 ? -16.411 1.775 1.346 1.00 84.31 190 LEU A N 1
ATOM 1538 C CA . LEU A 1 190 ? -16.498 1.203 0.001 1.00 84.31 190 LEU A CA 1
ATOM 1539 C C . LEU A 1 190 ? -15.490 1.873 -0.933 1.00 84.31 190 LEU A C 1
ATOM 1541 O O . LEU A 1 190 ? -14.793 1.173 -1.663 1.00 84.31 190 LEU A O 1
ATOM 1545 N N . ILE A 1 191 ? -15.353 3.199 -0.848 1.00 87.69 191 ILE A N 1
ATOM 1546 C CA . ILE A 1 191 ? -14.356 3.953 -1.619 1.00 87.69 191 ILE A CA 1
ATOM 1547 C C . ILE A 1 191 ? -12.951 3.421 -1.322 1.00 87.69 191 ILE A C 1
ATOM 1549 O O . ILE A 1 191 ? -12.220 3.090 -2.250 1.00 87.69 191 ILE A O 1
ATOM 1553 N N . ILE A 1 192 ? -12.586 3.252 -0.046 1.00 87.88 192 ILE A N 1
ATOM 1554 C CA . ILE A 1 192 ? -11.263 2.726 0.330 1.00 87.88 192 ILE A CA 1
ATOM 1555 C C . ILE A 1 192 ? -11.045 1.311 -0.226 1.00 87.88 192 ILE A C 1
ATOM 1557 O O . ILE A 1 192 ? -9.996 1.037 -0.805 1.00 87.88 192 ILE A O 1
ATOM 1561 N N . VAL A 1 193 ? -12.030 0.414 -0.101 1.00 89.25 193 VAL A N 1
ATOM 1562 C CA . VAL A 1 193 ? -11.930 -0.956 -0.639 1.00 89.25 193 VAL A CA 1
ATOM 1563 C C . VAL A 1 193 ? -11.740 -0.944 -2.157 1.00 89.25 193 VAL A C 1
ATOM 1565 O O . VAL A 1 193 ? -10.897 -1.684 -2.662 1.00 89.25 193 VAL A O 1
ATOM 1568 N N . LEU A 1 194 ? -12.468 -0.089 -2.880 1.00 91.25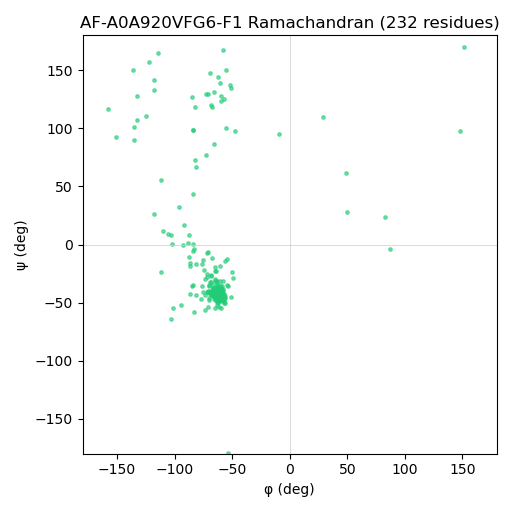 194 LEU A N 1
ATOM 1569 C CA . LEU A 1 194 ? -12.326 0.058 -4.329 1.00 91.25 194 LEU A CA 1
ATOM 1570 C C . LEU A 1 194 ? -10.970 0.647 -4.727 1.00 91.25 194 LEU A C 1
ATOM 1572 O O . LEU A 1 194 ? -10.379 0.175 -5.693 1.00 91.25 194 LEU A O 1
ATOM 1576 N N . LEU A 1 195 ? -10.450 1.627 -3.985 1.00 91.94 195 LEU A N 1
ATOM 1577 C CA . LEU A 1 195 ? -9.130 2.206 -4.251 1.00 91.94 195 LEU A CA 1
ATOM 1578 C C . LEU A 1 195 ? -8.011 1.177 -4.050 1.00 91.94 195 LEU A C 1
ATOM 1580 O O . LEU A 1 195 ? -7.123 1.066 -4.894 1.00 91.94 195 LEU A O 1
ATOM 1584 N N . ILE A 1 196 ? -8.071 0.377 -2.980 1.00 92.88 196 ILE A N 1
ATOM 1585 C CA . ILE A 1 196 ? -7.088 -0.692 -2.751 1.00 92.88 196 ILE A CA 1
ATOM 1586 C C . ILE A 1 196 ? -7.250 -1.793 -3.809 1.00 92.88 196 ILE A C 1
ATOM 1588 O O . ILE A 1 196 ? -6.254 -2.269 -4.345 1.00 92.88 196 ILE A O 1
ATOM 1592 N N . MET A 1 197 ? -8.481 -2.165 -4.175 1.00 94.88 197 MET A N 1
ATOM 1593 C CA . MET A 1 197 ? -8.724 -3.119 -5.265 1.00 94.88 197 MET A CA 1
ATOM 1594 C C . MET A 1 197 ? -8.137 -2.617 -6.589 1.00 94.88 197 MET A C 1
ATOM 1596 O O . MET A 1 197 ? -7.433 -3.355 -7.278 1.00 94.88 197 MET A O 1
ATOM 1600 N N . GLY A 1 198 ? -8.378 -1.347 -6.921 1.00 95.19 198 GLY A N 1
ATOM 1601 C CA . GLY A 1 198 ? -7.819 -0.694 -8.099 1.00 95.19 198 GLY A CA 1
ATOM 1602 C C . GLY A 1 198 ? -6.293 -0.722 -8.095 1.00 95.19 198 GLY A C 1
ATOM 1603 O O . GLY A 1 198 ? -5.696 -1.008 -9.131 1.00 95.19 198 GLY A O 1
ATOM 1604 N N . LEU A 1 199 ? -5.656 -0.524 -6.937 1.00 93.50 199 LEU A N 1
ATOM 1605 C CA . LEU A 1 199 ? -4.206 -0.652 -6.781 1.00 93.50 199 LEU A CA 1
ATOM 1606 C C . LEU A 1 199 ? -3.710 -2.078 -7.092 1.00 93.50 199 LEU A C 1
ATOM 1608 O O . LEU A 1 199 ? -2.710 -2.236 -7.797 1.00 93.50 199 LEU A O 1
ATOM 1612 N N . MET A 1 200 ? -4.412 -3.114 -6.614 1.00 96.38 200 MET A N 1
ATOM 1613 C CA . MET A 1 200 ? -4.035 -4.518 -6.856 1.00 96.38 200 MET A CA 1
ATOM 1614 C C . MET A 1 200 ? -4.161 -4.883 -8.335 1.00 96.38 200 MET A C 1
ATOM 1616 O O . MET A 1 200 ? -3.228 -5.429 -8.923 1.00 96.38 200 MET A O 1
ATOM 1620 N N . ILE A 1 201 ? -5.281 -4.512 -8.959 1.00 95.25 201 ILE A N 1
ATOM 1621 C CA . ILE A 1 201 ? -5.511 -4.727 -10.392 1.00 95.25 201 ILE A CA 1
ATOM 1622 C C . ILE A 1 201 ? -4.468 -3.968 -11.215 1.00 95.25 201 ILE A C 1
ATOM 1624 O O . ILE A 1 201 ? -3.856 -4.543 -12.111 1.00 95.25 201 ILE A O 1
ATOM 1628 N N . SER A 1 202 ? -4.213 -2.701 -10.880 1.00 92.75 202 SER A N 1
ATOM 1629 C CA . SER A 1 202 ? -3.218 -1.882 -11.582 1.00 92.75 202 SER A CA 1
ATOM 1630 C C . SER A 1 202 ? -1.823 -2.494 -11.504 1.00 92.75 202 SER A C 1
ATOM 1632 O O . SER A 1 202 ? -1.089 -2.454 -12.486 1.00 92.75 202 SER A O 1
ATOM 1634 N N . THR A 1 203 ? -1.461 -3.099 -10.370 1.00 91.94 203 THR A N 1
ATOM 1635 C CA . THR A 1 203 ? -0.177 -3.798 -10.210 1.00 91.94 203 THR A CA 1
ATOM 1636 C C . THR A 1 203 ? -0.071 -4.988 -11.160 1.00 91.94 203 THR A C 1
ATOM 1638 O O . THR A 1 203 ? 0.885 -5.071 -11.929 1.00 91.94 203 THR A O 1
ATOM 1641 N N . ILE A 1 204 ? -1.073 -5.870 -11.157 1.00 92.62 204 ILE A N 1
ATOM 1642 C CA . ILE A 1 204 ? -1.087 -7.064 -12.012 1.00 92.62 204 ILE A CA 1
ATOM 1643 C C . ILE A 1 204 ? -1.065 -6.663 -13.493 1.00 92.62 204 ILE A C 1
ATOM 1645 O O . ILE A 1 204 ? -0.274 -7.199 -14.268 1.00 92.62 204 ILE A O 1
ATOM 1649 N N . LEU A 1 205 ? -1.882 -5.679 -13.883 1.00 92.12 205 LEU A N 1
ATOM 1650 C CA . LEU A 1 205 ? -1.909 -5.159 -15.252 1.00 92.12 205 LEU A CA 1
ATOM 1651 C C . LEU A 1 205 ? -0.580 -4.515 -15.650 1.00 92.12 205 LEU A C 1
ATOM 1653 O O . LEU A 1 205 ? -0.130 -4.703 -16.774 1.00 92.12 205 LEU A O 1
ATOM 1657 N N . THR A 1 206 ? 0.077 -3.798 -14.736 1.00 89.44 206 THR A N 1
ATOM 1658 C CA . THR A 1 206 ? 1.397 -3.207 -15.001 1.00 89.44 206 THR A CA 1
ATOM 1659 C C . THR A 1 206 ? 2.417 -4.290 -15.332 1.00 89.44 206 THR A C 1
ATOM 1661 O O . THR A 1 206 ? 3.160 -4.141 -16.301 1.00 89.44 206 THR A O 1
ATOM 1664 N N . HIS A 1 207 ? 2.444 -5.389 -14.573 1.00 88.75 207 HIS A N 1
ATOM 1665 C CA . HIS A 1 207 ? 3.321 -6.512 -14.893 1.00 88.75 207 HIS A CA 1
ATOM 1666 C C . HIS A 1 207 ? 2.930 -7.199 -16.208 1.00 88.75 207 HIS A C 1
ATOM 1668 O O . HIS A 1 207 ? 3.804 -7.527 -17.006 1.00 88.75 207 HIS A O 1
ATOM 1674 N N . ALA A 1 208 ? 1.632 -7.388 -16.459 1.00 88.69 208 ALA A N 1
ATOM 1675 C CA . ALA A 1 208 ? 1.147 -8.022 -17.683 1.00 88.69 208 ALA A CA 1
ATOM 1676 C C . ALA A 1 208 ? 1.511 -7.223 -18.941 1.00 88.69 208 ALA A C 1
ATOM 1678 O O . ALA A 1 208 ? 2.039 -7.791 -19.894 1.00 88.69 208 ALA A O 1
ATOM 1679 N N . PHE A 1 209 ? 1.294 -5.906 -18.930 1.00 89.56 209 PHE A N 1
ATOM 1680 C CA . PHE A 1 209 ? 1.657 -5.034 -20.047 1.00 89.56 209 PHE A CA 1
ATOM 1681 C C . PHE A 1 209 ? 3.168 -4.939 -20.241 1.00 89.56 209 PHE A C 1
ATOM 1683 O O . PHE A 1 209 ? 3.626 -4.950 -21.378 1.00 89.56 209 PHE A O 1
ATOM 1690 N N . TRP A 1 210 ? 3.942 -4.916 -19.152 1.00 85.75 210 TRP A N 1
ATOM 1691 C CA . TRP A 1 210 ? 5.402 -4.933 -19.237 1.00 85.75 210 TRP A CA 1
ATOM 1692 C C . TRP A 1 210 ? 5.919 -6.189 -19.945 1.00 85.75 210 TRP A C 1
ATOM 1694 O O . TRP A 1 210 ? 6.773 -6.096 -20.821 1.00 85.75 210 TRP A O 1
ATOM 1704 N N . VAL A 1 211 ? 5.359 -7.358 -19.622 1.00 87.69 211 VAL A N 1
ATOM 1705 C CA . VAL A 1 211 ? 5.703 -8.615 -20.302 1.00 87.69 211 VAL A CA 1
ATOM 1706 C C . VAL A 1 211 ? 5.222 -8.612 -21.757 1.00 87.69 211 VAL A C 1
ATOM 1708 O O . VAL A 1 211 ? 5.975 -9.017 -22.638 1.00 87.69 211 VAL A O 1
ATOM 1711 N N . ALA A 1 212 ? 4.003 -8.135 -22.029 1.00 87.81 212 ALA A N 1
ATOM 1712 C CA . ALA A 1 212 ? 3.430 -8.105 -23.378 1.00 87.81 212 ALA A CA 1
ATOM 1713 C C . ALA A 1 212 ? 4.205 -7.193 -24.351 1.00 87.81 212 ALA A C 1
ATOM 1715 O O . ALA A 1 212 ? 4.289 -7.498 -25.539 1.00 87.81 212 ALA A O 1
ATOM 1716 N N . GLU A 1 213 ? 4.810 -6.109 -23.851 1.00 88.00 213 GLU A N 1
ATOM 1717 C CA . GLU A 1 213 ? 5.700 -5.224 -24.623 1.00 88.00 213 GLU A CA 1
ATOM 1718 C C . GLU A 1 213 ? 7.066 -5.875 -24.938 1.00 88.00 213 GLU A C 1
ATOM 1720 O O . GLU A 1 213 ? 7.859 -5.326 -25.699 1.00 88.00 213 GLU A O 1
ATOM 1725 N N . GLY A 1 214 ? 7.355 -7.059 -24.385 1.00 83.56 214 GLY A N 1
ATOM 1726 C CA . GLY A 1 214 ? 8.669 -7.699 -24.486 1.00 83.56 214 GLY A CA 1
ATOM 1727 C C . GLY A 1 214 ? 9.668 -7.171 -23.455 1.00 83.56 214 GLY A C 1
ATOM 1728 O O . GLY A 1 214 ? 10.877 -7.247 -23.661 1.00 83.56 214 GLY A O 1
ATOM 1729 N N . GLY A 1 215 ? 9.183 -6.616 -22.341 1.00 80.94 215 GLY A N 1
ATOM 1730 C CA . GLY A 1 215 ? 10.024 -6.206 -21.224 1.00 80.94 215 GLY A CA 1
ATOM 1731 C C . GLY A 1 215 ? 10.800 -7.393 -20.650 1.00 80.94 215 GLY A C 1
ATOM 1732 O O . GLY A 1 215 ? 10.230 -8.425 -20.290 1.00 80.94 215 GLY A O 1
ATOM 1733 N N . HIS A 1 216 ? 12.115 -7.232 -20.532 1.00 76.75 216 HIS A N 1
ATOM 1734 C CA . HIS A 1 216 ? 13.017 -8.219 -19.945 1.00 76.75 216 HIS A CA 1
ATOM 1735 C C . HIS A 1 216 ? 13.688 -7.635 -18.700 1.00 76.75 216 HIS A C 1
ATOM 1737 O O . HIS A 1 216 ? 14.051 -6.463 -18.681 1.00 76.75 216 HIS A O 1
ATOM 1743 N N . GLY A 1 217 ? 13.865 -8.460 -17.669 1.00 80.62 217 GLY A N 1
ATOM 1744 C CA . GLY A 1 217 ? 14.504 -8.063 -16.417 1.00 80.62 217 GLY A CA 1
ATOM 1745 C C . GLY A 1 217 ? 13.991 -8.871 -15.222 1.00 80.62 217 GLY A C 1
ATOM 1746 O O . GLY A 1 217 ? 12.998 -9.596 -15.356 1.00 80.62 217 GLY A O 1
ATOM 1747 N N . PRO A 1 218 ? 14.633 -8.751 -14.048 1.00 81.50 218 PRO A N 1
ATOM 1748 C CA . PRO A 1 218 ? 14.195 -9.407 -12.815 1.00 81.50 218 PRO A CA 1
ATOM 1749 C C . PRO A 1 218 ? 12.736 -9.098 -12.449 1.00 81.50 218 PRO A C 1
ATOM 1751 O O . PRO A 1 218 ? 12.016 -9.960 -11.956 1.00 81.50 218 PRO A O 1
ATOM 1754 N N . GLU A 1 219 ? 12.275 -7.881 -12.727 1.00 79.62 219 GLU A N 1
ATOM 1755 C CA . GLU A 1 219 ? 10.909 -7.419 -12.466 1.00 79.62 219 GLU A CA 1
ATOM 1756 C C . GLU A 1 219 ? 9.861 -7.970 -13.441 1.00 79.62 219 GLU A C 1
ATOM 1758 O O . GLU A 1 219 ? 8.677 -8.003 -13.113 1.00 79.62 219 GLU A O 1
ATOM 1763 N N . ALA A 1 220 ? 10.276 -8.410 -14.633 1.00 80.19 220 ALA A N 1
ATOM 1764 C CA . ALA A 1 220 ? 9.380 -9.063 -15.584 1.00 80.19 220 ALA A CA 1
ATOM 1765 C C . ALA A 1 220 ? 9.082 -10.506 -15.168 1.00 80.19 220 ALA A C 1
ATOM 1767 O O . ALA A 1 220 ? 8.130 -11.109 -15.659 1.00 80.19 220 ALA A O 1
ATOM 1768 N N . ASP A 1 221 ? 9.892 -11.073 -14.271 1.00 84.56 221 ASP A N 1
ATOM 1769 C CA . ASP A 1 221 ? 9.794 -12.451 -13.835 1.00 84.56 221 ASP A CA 1
ATOM 1770 C C . ASP A 1 221 ? 8.736 -12.676 -12.756 1.00 84.56 221 ASP A C 1
ATOM 1772 O O . ASP A 1 221 ? 9.022 -13.025 -11.618 1.00 84.56 221 ASP A O 1
ATOM 1776 N N . VAL A 1 222 ? 7.484 -12.481 -13.149 1.00 88.19 222 VAL A N 1
ATOM 1777 C CA . VAL A 1 222 ? 6.299 -12.694 -12.317 1.00 88.19 222 VAL A CA 1
ATOM 1778 C C . VAL A 1 222 ? 5.453 -13.844 -12.857 1.00 88.19 222 VAL A C 1
ATOM 1780 O O . VAL A 1 222 ? 5.641 -14.262 -13.994 1.00 88.19 222 VAL A O 1
ATOM 1783 N N . TRP A 1 223 ? 4.521 -14.387 -12.078 1.00 90.62 223 TRP A N 1
ATOM 1784 C CA . TRP A 1 223 ? 3.746 -15.556 -12.516 1.00 90.62 223 TRP A CA 1
ATOM 1785 C C . TRP A 1 223 ? 2.421 -15.163 -13.159 1.00 90.62 223 TRP A C 1
ATOM 1787 O O . TRP A 1 223 ? 2.126 -15.574 -14.280 1.00 90.62 223 TRP A O 1
ATOM 1797 N N . ILE A 1 224 ? 1.638 -14.335 -12.475 1.00 89.69 224 ILE A N 1
ATOM 1798 C CA . ILE A 1 224 ? 0.289 -13.953 -12.890 1.00 89.69 224 ILE A CA 1
ATOM 1799 C C . ILE A 1 224 ? 0.378 -12.916 -14.005 1.00 89.69 224 ILE A C 1
ATOM 1801 O O . ILE A 1 224 ? -0.257 -13.082 -15.046 1.00 89.69 224 ILE A O 1
ATOM 1805 N N . GLY A 1 225 ? 1.226 -11.896 -13.839 1.00 83.25 225 GLY A N 1
ATOM 1806 C CA . GLY A 1 225 ? 1.484 -10.921 -14.900 1.00 83.25 225 GLY A CA 1
ATOM 1807 C C . GLY A 1 225 ? 1.977 -11.578 -16.194 1.00 83.25 225 GLY A C 1
ATOM 1808 O O . GLY A 1 225 ? 1.445 -11.284 -17.260 1.00 83.25 225 GLY A O 1
ATOM 1809 N N . LYS A 1 226 ? 2.912 -12.540 -16.118 1.00 86.31 226 LYS A N 1
ATOM 1810 C CA . LYS A 1 226 ? 3.380 -13.283 -17.304 1.00 86.31 226 LYS A CA 1
ATOM 1811 C C . LYS A 1 226 ? 2.281 -14.110 -17.949 1.00 86.31 226 LYS A C 1
ATOM 1813 O O . LYS A 1 226 ? 2.176 -14.095 -19.169 1.00 86.31 226 LYS A O 1
ATOM 1818 N N . ALA A 1 227 ? 1.478 -14.821 -17.158 1.00 87.94 227 ALA A N 1
ATOM 1819 C CA . ALA A 1 227 ? 0.375 -15.615 -17.693 1.00 87.94 227 ALA A CA 1
ATOM 1820 C C . ALA A 1 227 ? -0.624 -14.739 -18.470 1.00 87.94 227 ALA A C 1
ATOM 1822 O O . ALA A 1 227 ? -1.064 -15.117 -19.554 1.00 87.94 227 ALA A O 1
ATOM 1823 N N . LEU A 1 228 ? -0.931 -13.544 -17.955 1.00 85.50 228 LEU A N 1
ATOM 1824 C CA . LEU A 1 228 ? -1.840 -12.597 -18.605 1.00 85.50 228 LEU A CA 1
ATOM 1825 C C . LEU A 1 228 ? -1.212 -11.909 -19.825 1.00 85.50 228 LEU A C 1
ATOM 1827 O O . LEU A 1 228 ? -1.864 -11.794 -20.859 1.00 85.50 228 LEU A O 1
ATOM 1831 N N . GLY A 1 229 ? 0.047 -11.474 -19.732 1.00 78.69 229 GLY A N 1
ATOM 1832 C CA . GLY A 1 229 ? 0.754 -10.818 -20.835 1.00 78.69 229 GLY A CA 1
ATOM 1833 C C . GLY A 1 229 ? 1.087 -11.775 -21.981 1.00 78.69 229 GLY A C 1
ATOM 1834 O O . GLY A 1 229 ? 0.876 -11.437 -23.141 1.00 78.69 229 GLY A O 1
ATOM 1835 N N . GLY A 1 230 ? 1.518 -13.000 -21.672 1.00 73.56 230 GLY A N 1
ATOM 1836 C CA . GLY A 1 230 ? 1.822 -14.033 -22.666 1.00 73.56 230 GLY A CA 1
ATOM 1837 C C . GLY A 1 230 ? 0.598 -14.497 -23.457 1.00 73.56 230 GLY A C 1
ATOM 1838 O O . GLY A 1 230 ? 0.723 -14.825 -24.630 1.00 73.56 230 GLY A O 1
ATOM 1839 N N . CYS A 1 231 ? -0.600 -14.446 -22.861 1.00 62.50 231 CYS A N 1
ATOM 1840 C CA . CYS A 1 231 ? -1.849 -14.756 -23.560 1.00 62.50 231 CYS A CA 1
ATOM 1841 C C . CYS A 1 231 ? -2.169 -13.762 -24.694 1.00 62.50 231 CYS A C 1
ATOM 1843 O O . CYS A 1 231 ? -2.917 -14.109 -25.600 1.00 62.50 231 CYS A O 1
ATOM 1845 N N . SER A 1 232 ? -1.621 -12.541 -24.658 1.00 59.06 232 SER A N 1
ATOM 1846 C CA . SER A 1 232 ? -1.811 -11.538 -25.719 1.00 59.06 232 SER A CA 1
ATOM 1847 C C . SER A 1 232 ? -0.858 -11.685 -26.912 1.00 59.06 232 SER A C 1
ATOM 1849 O O . SER A 1 232 ? -1.005 -10.959 -27.891 1.00 59.06 232 SER A O 1
ATOM 1851 N N . GLN A 1 233 ? 0.115 -12.602 -26.835 1.00 56.41 233 GLN A N 1
ATOM 1852 C CA . GLN A 1 233 ? 1.095 -12.865 -27.897 1.00 56.41 233 GLN A CA 1
ATOM 1853 C C . GLN A 1 233 ? 0.802 -14.150 -28.698 1.00 56.41 233 GLN A C 1
ATOM 1855 O O . GLN A 1 233 ? 1.636 -14.564 -29.504 1.00 56.41 233 GLN A O 1
ATOM 1860 N N . ILE A 1 234 ? -0.361 -14.774 -28.471 1.00 50.19 234 ILE A N 1
ATOM 1861 C CA . ILE A 1 234 ? -0.893 -15.929 -29.219 1.00 50.19 234 ILE A CA 1
ATOM 1862 C C . ILE A 1 234 ? -1.972 -15.423 -30.176 1.00 50.19 234 ILE A C 1
ATOM 1864 O O . ILE A 1 234 ? -1.972 -15.870 -31.343 1.00 50.19 234 ILE A O 1
#

Foldseek 3Di:
DQVVVVVVVVVVVVPDPDDPDDDDDDDDPPPPPPPDPDDPVVVVVVVVVVVVVVVVVVVVVVVVVVVPDDDDPCPPPVPVVVVVCCCVQLVVVVLVVPDDVVDCVSVLVNLLSVLVVLVVVCCCLVPVVCVVPVCRNCVVAPQLRLLVSLQVNLVSLVVNLVSLVVVCCDQPPVNDPVNPPCVNPDCVVVVVSVVSNVVSVVSLCVLLVCVLVVNDGSNVNYDSSNVNNVVVVD

Secondary structure (DSSP, 8-state):
-HHHHHHHHHHHHHT-S-------------------SS-HHHHHHHHHHHHHHHHHHHHHHHHHHHTTSPP--TTSSHHHHHHHHHHHHTS-HHHHTT-BTTB-HHHHHHHHHHHHHHHHHHHIIIIIIHHH-TTHHHHHS-HHHHHHHHHHHHHHHHHHHHHHHHHHIIIIIS--TTS-SGGG--HHHHHHHHHHHHHHHHHHHHHHHHHHTT--SGGG--SHHHHHHHGGG-

Radius of gyration: 23.85 Å; Cα contacts (8 Å, |Δi|>4): 134; chains: 1; bounding box: 58×40×78 Å